Protein AF-A0A061J9D1-F1 (afdb_monomer_lite)

Radius of gyration: 27.49 Å; chains: 1; bounding box: 71×42×75 Å

Foldseek 3Di:
DWDQPVLLSDTDDDDDPFCWDDWAAALQFIWTDGPQAWIWAAGPQQGIDTADDPAGRWDFQYDDQRWTWIQGPLFFIWTAHNVNDIDGDPDPDRDRHRWDADPQGWTWWQDPPRWIWIDDPPDIDIDPDHPDDTDYDPDDQSDDADQAAPQVRHGDDPPQWDAFSNRYIHGLVSLQVLLVCQVVCLQQVFFHDRRSQADPVPPRHGGRHNSHVCNNVVSVLSSQLVVVLVVVCVVVPPDDSQQWTWGQAPPPRHIDTQWGDDDQPPDPDDPGDGSNQQHHQVRDDLDQDPVQGRPQWWKAAQAALFIFPTGHSRFGGHHPVLSVVRHNDRDHHDAAPDLVPRLLNDDDDSGGMHTSDGPVPDDCVSRPPCRNDPD

pLDDT: mean 80.91, std 13.49, range [30.28, 97.69]

Structure (mmCIF, N/CA/C/O backbone):
data_AF-A0A061J9D1-F1
#
_entry.id   AF-A0A061J9D1-F1
#
loop_
_atom_site.group_PDB
_atom_site.id
_atom_site.type_symbol
_atom_site.label_atom_id
_atom_site.label_alt_id
_atom_site.label_comp_id
_atom_site.label_asym_id
_atom_site.label_entity_id
_atom_site.label_seq_id
_atom_site.pdbx_PDB_ins_code
_atom_site.Cartn_x
_atom_site.Cartn_y
_atom_site.Cartn_z
_atom_site.occupancy
_atom_site.B_iso_or_equiv
_atom_site.auth_seq_id
_atom_site.auth_comp_id
_atom_site.auth_asym_id
_atom_site.auth_atom_id
_atom_site.pdbx_PDB_model_num
ATOM 1 N N . MET A 1 1 ? -8.809 -18.180 16.912 1.00 72.62 1 MET A N 1
ATOM 2 C CA . MET A 1 1 ? -9.712 -17.011 16.828 1.00 72.62 1 MET A CA 1
ATOM 3 C C . MET A 1 1 ? -10.114 -16.860 15.377 1.00 72.62 1 MET A C 1
ATOM 5 O O . MET A 1 1 ? -9.235 -16.993 14.533 1.00 72.62 1 MET A O 1
ATOM 9 N N . TYR A 1 2 ? -11.399 -16.643 15.110 1.00 72.56 2 TYR A N 1
ATOM 10 C CA . TYR A 1 2 ? -11.889 -16.266 13.787 1.00 72.56 2 TYR A CA 1
ATOM 11 C C . TYR A 1 2 ? -12.219 -14.783 13.848 1.00 72.56 2 TYR A C 1
ATOM 13 O O . TYR A 1 2 ? -12.961 -14.373 14.741 1.00 72.56 2 TYR A O 1
ATOM 21 N N . VAL A 1 3 ? -11.649 -13.994 12.947 1.00 68.94 3 VAL A N 1
ATOM 22 C CA . VAL A 1 3 ? -12.087 -12.616 12.733 1.00 68.94 3 VAL A CA 1
ATOM 23 C C . VAL A 1 3 ? -12.718 -12.594 11.371 1.00 68.94 3 VAL A C 1
ATOM 25 O O . VAL A 1 3 ? -12.103 -12.979 10.380 1.00 68.94 3 VAL A O 1
ATOM 28 N N . PHE A 1 4 ? -13.977 -12.201 11.376 1.00 65.31 4 PHE A N 1
ATOM 29 C CA . PHE A 1 4 ? -14.705 -11.926 10.167 1.00 65.31 4 PHE A CA 1
ATOM 30 C C . PHE A 1 4 ? -14.622 -10.428 9.933 1.00 65.31 4 PHE A C 1
ATOM 32 O O . PHE A 1 4 ? -15.036 -9.653 10.798 1.00 65.31 4 PHE A O 1
ATOM 39 N N . ASP A 1 5 ? -14.057 -10.039 8.796 1.00 62.47 5 ASP A N 1
ATOM 40 C CA . ASP A 1 5 ? -14.219 -8.690 8.281 1.00 62.47 5 ASP A CA 1
ATOM 41 C C . ASP A 1 5 ? -15.497 -8.679 7.428 1.00 62.47 5 ASP A C 1
ATOM 43 O O . ASP A 1 5 ? -15.478 -9.166 6.294 1.00 62.47 5 ASP A O 1
ATOM 47 N N . PRO A 1 6 ? -16.623 -8.156 7.947 1.00 54.69 6 PRO A N 1
ATOM 48 C CA . PRO A 1 6 ? -17.894 -8.189 7.233 1.00 54.69 6 PRO A CA 1
ATOM 49 C C . PRO A 1 6 ? -17.889 -7.370 5.938 1.00 54.69 6 PRO A C 1
ATOM 51 O O . PRO A 1 6 ? -18.807 -7.521 5.140 1.00 54.69 6 PRO A O 1
ATOM 54 N N . LEU A 1 7 ? -16.894 -6.503 5.729 1.00 50.78 7 LEU A N 1
ATOM 55 C CA . LEU A 1 7 ? -16.790 -5.650 4.545 1.00 50.78 7 LEU A CA 1
ATOM 56 C C . LEU A 1 7 ? -15.930 -6.276 3.446 1.00 50.78 7 LEU A C 1
ATOM 58 O O . LEU A 1 7 ? -16.187 -6.031 2.271 1.00 50.78 7 LEU A O 1
ATOM 62 N N . ALA A 1 8 ? -14.929 -7.070 3.828 1.00 49.81 8 ALA A N 1
ATOM 63 C CA . ALA A 1 8 ? -14.101 -7.840 2.901 1.00 49.81 8 ALA A CA 1
ATOM 64 C C . ALA A 1 8 ? -14.692 -9.229 2.596 1.00 49.81 8 ALA A C 1
ATOM 66 O O . ALA A 1 8 ? -14.209 -9.925 1.710 1.00 49.81 8 ALA A O 1
ATOM 67 N N . GLU A 1 9 ? -15.699 -9.656 3.369 1.00 55.66 9 GLU A N 1
ATOM 68 C CA . GLU A 1 9 ? -16.184 -11.043 3.420 1.00 55.66 9 GLU A CA 1
ATOM 69 C C . GLU A 1 9 ? -15.058 -12.060 3.712 1.00 55.66 9 GLU A C 1
ATOM 71 O O . GLU A 1 9 ? -15.181 -13.258 3.449 1.00 55.66 9 GLU A O 1
ATOM 76 N N . GLU A 1 10 ? -13.954 -11.592 4.299 1.00 53.50 10 GLU A N 1
ATOM 77 C CA . GLU A 1 10 ? -12.784 -12.404 4.601 1.00 53.50 10 GLU A CA 1
ATOM 78 C C . GLU A 1 10 ? -12.836 -12.950 6.027 1.00 53.50 10 GLU A C 1
ATOM 80 O O . GLU A 1 10 ? -13.214 -12.273 6.990 1.00 53.50 10 GLU A O 1
ATOM 85 N N . PHE A 1 11 ? -12.387 -14.196 6.162 1.00 62.62 11 PHE A N 1
ATOM 86 C CA . PHE A 1 11 ? -12.155 -14.839 7.445 1.00 62.62 11 PHE A CA 1
ATOM 87 C C . PHE A 1 11 ? -10.656 -14.977 7.669 1.00 62.62 11 PHE A C 1
ATOM 89 O O . PHE A 1 11 ? -9.998 -15.824 7.062 1.00 62.62 11 PHE A O 1
ATOM 96 N N . GLU A 1 12 ? -10.120 -14.200 8.601 1.00 66.19 12 GLU A N 1
ATOM 97 C CA . GLU A 1 12 ? -8.775 -14.433 9.106 1.00 66.19 12 GLU A CA 1
ATOM 98 C C . GLU A 1 12 ? -8.861 -15.425 10.280 1.00 66.19 12 GLU A C 1
ATOM 100 O O . GLU A 1 12 ? -9.617 -15.249 11.245 1.00 66.19 12 GLU A O 1
ATOM 105 N N . THR A 1 13 ? -8.115 -16.528 10.175 1.00 71.25 13 THR A N 1
ATOM 106 C CA . THR A 1 13 ? -8.054 -17.564 11.214 1.00 71.25 13 THR A CA 1
ATOM 107 C C . THR A 1 13 ? -6.664 -17.598 11.819 1.00 71.25 13 THR A C 1
ATOM 109 O O . THR A 1 13 ? -5.686 -17.871 11.126 1.00 71.25 13 THR A O 1
ATOM 112 N N . TRP A 1 14 ? -6.582 -17.416 13.137 1.00 73.12 14 TRP A N 1
ATOM 113 C CA . TRP A 1 14 ? -5.328 -17.578 13.872 1.00 73.12 14 TRP A CA 1
ATOM 114 C C . TRP A 1 14 ? -5.398 -18.721 14.863 1.00 73.12 14 TRP A C 1
ATOM 116 O O . TRP A 1 14 ? -6.299 -18.794 15.716 1.00 73.12 14 TRP A O 1
ATOM 126 N N . ALA A 1 15 ? -4.369 -19.559 14.793 1.00 74.75 15 ALA A N 1
ATOM 127 C CA . ALA A 1 15 ? -4.023 -20.510 15.830 1.00 74.75 15 ALA A CA 1
ATOM 128 C C . ALA A 1 15 ? -3.346 -19.759 16.986 1.00 74.75 15 ALA A C 1
ATOM 130 O O . ALA A 1 15 ? -2.128 -19.614 17.037 1.00 74.75 15 ALA A O 1
ATOM 131 N N . LEU A 1 16 ? -4.159 -19.242 17.906 1.00 76.88 16 LEU A N 1
ATOM 132 C CA . LEU A 1 16 ? -3.662 -18.746 19.186 1.00 76.88 16 LEU A CA 1
ATOM 133 C C . LEU A 1 16 ? -3.374 -19.938 20.097 1.00 76.88 16 LEU A C 1
ATOM 135 O O . LEU A 1 16 ? -4.146 -20.896 20.130 1.00 76.88 16 LEU A O 1
ATOM 139 N N . GLN A 1 17 ? -2.295 -19.860 20.877 1.00 77.50 17 GLN A N 1
ATOM 140 C CA . GLN A 1 17 ? -1.982 -20.893 21.870 1.00 77.50 17 GLN A CA 1
ATOM 141 C C . GLN A 1 17 ? -2.977 -20.899 23.041 1.00 77.50 17 GLN A C 1
ATOM 143 O O . GLN A 1 17 ? -3.097 -21.898 23.748 1.00 77.50 17 GLN A O 1
ATOM 148 N N . ARG A 1 18 ? -3.696 -19.789 23.252 1.00 83.06 18 ARG A N 1
ATOM 149 C CA . ARG A 1 18 ? -4.654 -19.589 24.344 1.00 83.06 18 ARG A CA 1
ATOM 150 C C . ARG A 1 18 ? -5.986 -19.050 23.820 1.00 83.06 18 ARG A C 1
ATOM 152 O O . ARG A 1 18 ? -6.044 -18.418 22.768 1.00 83.06 18 ARG A O 1
ATOM 159 N N . GLN A 1 19 ? -7.063 -19.287 24.570 1.00 84.31 19 GLN A N 1
ATOM 160 C CA . GLN A 1 19 ? -8.376 -18.716 24.259 1.00 84.31 19 GLN A CA 1
ATOM 161 C C . GLN A 1 19 ? -8.407 -17.207 24.529 1.00 84.31 19 GLN A C 1
ATOM 163 O O . GLN A 1 19 ? -7.784 -16.725 25.478 1.00 84.31 19 GLN A O 1
ATOM 168 N N . VAL A 1 20 ? -9.169 -16.481 23.709 1.00 84.56 20 VAL A N 1
ATOM 169 C CA . VAL A 1 20 ? -9.446 -15.054 23.908 1.00 84.56 20 VAL A CA 1
ATOM 170 C C . VAL A 1 20 ? -10.321 -14.898 25.148 1.00 84.56 20 VAL A C 1
ATOM 172 O O . VAL A 1 20 ? -11.385 -15.509 25.232 1.00 84.56 20 VAL A O 1
ATOM 175 N N . SER A 1 21 ? -9.858 -14.114 26.118 1.00 86.75 21 SER A N 1
ATOM 176 C CA . SER A 1 21 ? -10.561 -13.865 27.379 1.00 86.75 21 SER A CA 1
ATOM 177 C C . SER A 1 21 ? -11.255 -12.507 27.428 1.00 86.75 21 SER A C 1
ATOM 179 O O . SER A 1 21 ? -12.194 -12.352 28.201 1.00 86.75 21 SER A O 1
ATOM 181 N N . ASP A 1 22 ? -10.788 -11.535 26.642 1.00 86.00 22 ASP A N 1
ATOM 182 C CA . ASP A 1 22 ? -11.347 -10.181 26.604 1.00 86.00 22 ASP A CA 1
ATOM 183 C C . ASP A 1 22 ? -11.001 -9.480 25.284 1.00 86.00 22 ASP A C 1
ATOM 185 O O . ASP A 1 22 ? -9.960 -9.787 24.700 1.00 86.00 22 ASP A O 1
ATOM 189 N N . VAL A 1 23 ? -11.850 -8.560 24.819 1.00 87.00 23 VAL A N 1
ATOM 190 C CA . VAL A 1 23 ? -11.667 -7.803 23.567 1.00 87.00 23 VAL A CA 1
ATOM 191 C C . VAL A 1 23 ? -12.343 -6.438 23.646 1.00 87.00 23 VAL A C 1
ATOM 193 O O . VAL A 1 23 ? -13.471 -6.331 24.124 1.00 87.00 23 VAL A O 1
ATOM 196 N N . GLU A 1 24 ? -11.674 -5.416 23.119 1.00 85.69 24 GLU A N 1
ATOM 197 C CA . GLU A 1 24 ? -12.205 -4.059 23.016 1.00 85.69 24 GLU A CA 1
ATOM 198 C C . GLU A 1 24 ? -11.808 -3.420 21.686 1.00 85.69 24 GLU A C 1
ATOM 200 O O . GLU A 1 24 ? -10.697 -3.610 21.183 1.00 85.69 24 GLU A O 1
ATOM 205 N N . VAL A 1 25 ? -12.740 -2.667 21.108 1.00 78.69 25 VAL A N 1
ATOM 206 C CA . VAL A 1 25 ? -12.579 -2.034 19.798 1.00 78.69 25 VAL A CA 1
ATOM 207 C C . VAL A 1 25 ? -11.591 -0.865 19.899 1.00 78.69 25 VAL A C 1
ATOM 209 O O . VAL A 1 25 ? -11.673 -0.041 20.811 1.00 78.69 25 VAL A O 1
ATOM 212 N N . ALA A 1 26 ? -10.658 -0.804 18.952 1.00 77.31 26 ALA A N 1
ATOM 213 C CA . ALA A 1 26 ? -9.732 0.307 18.744 1.00 77.31 26 ALA A CA 1
ATOM 214 C C . ALA A 1 26 ? -10.230 1.178 17.574 1.00 77.31 26 ALA A C 1
ATOM 216 O O . ALA A 1 26 ? -11.404 1.109 17.220 1.00 77.31 26 ALA A O 1
ATOM 217 N N . ASP A 1 27 ? -9.390 2.031 16.989 1.00 72.81 27 ASP A N 1
ATOM 218 C CA . ASP A 1 27 ? -9.826 2.877 15.872 1.00 72.81 27 ASP A CA 1
ATOM 219 C C . ASP A 1 27 ? -10.009 2.040 14.590 1.00 72.81 27 ASP A C 1
ATOM 221 O O . ASP A 1 27 ? -11.120 1.913 14.081 1.00 72.81 27 ASP A O 1
ATOM 225 N N . GLN A 1 28 ? -8.955 1.354 14.131 1.00 74.12 28 GLN A N 1
ATOM 226 C CA . GLN A 1 28 ? -8.985 0.503 12.925 1.00 74.12 28 GLN A CA 1
ATOM 227 C C . GLN A 1 28 ? -8.810 -0.985 13.209 1.00 74.12 28 GLN A C 1
ATOM 229 O O . GLN A 1 28 ? -8.140 -1.722 12.472 1.00 74.12 28 GLN A O 1
ATOM 234 N N . GLY A 1 29 ? -9.433 -1.443 14.288 1.00 80.06 29 GLY A N 1
ATOM 235 C CA . GLY A 1 29 ? -9.351 -2.831 14.696 1.00 80.06 29 GLY A CA 1
ATOM 236 C C . GLY A 1 29 ? -9.770 -3.033 16.136 1.00 80.06 29 GLY A C 1
ATOM 237 O O . GLY A 1 29 ? -10.744 -2.447 16.602 1.00 80.06 29 GLY A O 1
ATOM 238 N N . PHE A 1 30 ? -9.053 -3.885 16.852 1.00 86.31 30 PHE A N 1
ATOM 239 C CA . PHE A 1 30 ? -9.352 -4.186 18.247 1.00 86.31 30 PHE A CA 1
ATOM 240 C C . PHE A 1 30 ? -8.112 -4.690 18.974 1.00 86.31 30 PHE A C 1
ATOM 242 O O . PHE A 1 30 ? -7.182 -5.234 18.379 1.00 86.31 30 PHE A O 1
ATOM 249 N N . VAL A 1 31 ? -8.116 -4.527 20.290 1.00 89.19 31 VAL A N 1
ATOM 250 C CA . VAL A 1 31 ? -7.113 -5.093 21.191 1.00 89.19 31 VAL A CA 1
ATOM 251 C C . VAL A 1 31 ? -7.789 -6.194 21.991 1.00 89.19 31 VAL A C 1
ATOM 253 O O . VAL A 1 31 ? -8.918 -6.035 22.453 1.00 89.19 31 VAL A O 1
ATOM 256 N N . PHE A 1 32 ? -7.120 -7.331 22.147 1.00 91.94 32 PHE A N 1
ATOM 257 C CA . PHE A 1 32 ? -7.667 -8.470 22.872 1.00 91.94 32 PHE A CA 1
ATOM 258 C C . PHE A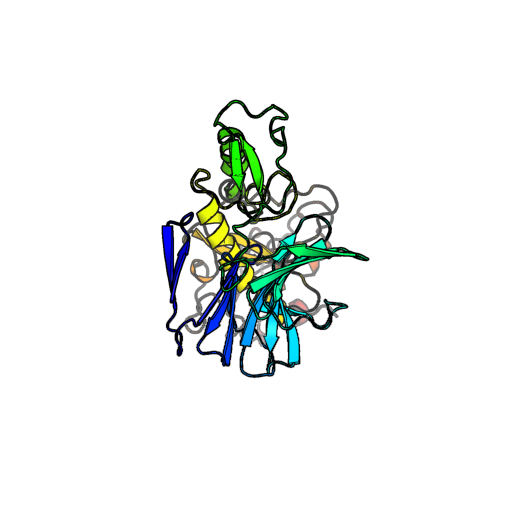 1 32 ? -6.608 -9.173 23.716 1.00 91.94 32 PHE A C 1
ATOM 260 O O . PHE A 1 32 ? -5.407 -9.126 23.440 1.00 91.94 32 PHE A O 1
ATOM 267 N N . VAL A 1 33 ? -7.074 -9.850 24.760 1.00 90.69 33 VAL A N 1
ATOM 268 C CA . VAL A 1 33 ? -6.242 -10.627 25.679 1.00 90.69 33 VAL A CA 1
ATOM 269 C C . VAL A 1 33 ? -6.462 -12.113 25.421 1.00 90.69 33 VAL A C 1
ATOM 271 O O . VAL A 1 33 ? -7.604 -12.572 25.376 1.00 90.69 33 VAL A O 1
ATOM 274 N N . ALA A 1 34 ? -5.379 -12.883 25.305 1.00 89.19 34 ALA A N 1
ATOM 275 C CA . ALA A 1 34 ? -5.418 -14.340 25.237 1.00 89.19 34 ALA A CA 1
ATOM 276 C C . ALA A 1 34 ? -4.879 -14.960 26.539 1.00 89.19 34 ALA A C 1
ATOM 278 O O . ALA A 1 34 ? -3.729 -14.758 26.936 1.00 89.19 34 ALA A O 1
ATOM 279 N N . GLY A 1 35 ? -5.741 -15.709 27.236 1.00 83.69 35 GLY A N 1
ATOM 280 C CA . GLY A 1 35 ? -5.433 -16.421 28.481 1.00 83.69 35 GLY A CA 1
ATOM 281 C C . GLY A 1 35 ? -4.719 -15.591 29.557 1.00 83.69 35 GLY A C 1
ATOM 282 O O . GLY A 1 35 ? -3.848 -16.138 30.233 1.00 83.69 35 GLY A O 1
ATOM 283 N N . LYS A 1 36 ? -5.056 -14.294 29.674 1.00 79.56 36 LYS A N 1
ATOM 284 C CA . LYS A 1 36 ? -4.525 -13.297 30.633 1.00 79.56 36 LYS A CA 1
ATOM 285 C C . LYS A 1 36 ? -3.017 -13.006 30.602 1.00 79.56 36 LYS A C 1
ATOM 287 O O . LYS A 1 36 ? -2.550 -12.161 31.357 1.00 79.56 36 LYS A O 1
ATOM 292 N N . GLU A 1 37 ? -2.241 -13.662 29.749 1.00 85.00 37 GLU A N 1
ATOM 293 C CA . GLU A 1 37 ? -0.776 -13.503 29.690 1.00 85.00 37 GLU A CA 1
ATOM 294 C C . GLU A 1 37 ? -0.280 -12.965 28.353 1.00 85.00 37 GLU A C 1
ATOM 296 O O . GLU A 1 37 ? 0.897 -12.638 28.221 1.00 85.00 37 GLU A O 1
ATOM 301 N N . GLU A 1 38 ? -1.153 -12.880 27.355 1.00 90.19 38 GLU A N 1
ATOM 302 C CA . GLU A 1 38 ? -0.790 -12.394 26.035 1.00 90.19 38 GLU A CA 1
ATOM 303 C C . GLU A 1 38 ? -1.751 -11.292 25.620 1.00 90.19 38 GLU A C 1
ATOM 305 O O . GLU A 1 38 ? -2.969 -11.438 25.729 1.00 90.19 38 GLU A O 1
ATOM 310 N N . LEU A 1 39 ? -1.179 -10.187 25.154 1.00 92.38 39 LEU A N 1
ATOM 311 C CA . LEU A 1 39 ? -1.902 -9.033 24.657 1.00 92.38 39 LEU A CA 1
ATOM 312 C C . LEU A 1 39 ? -1.633 -8.908 23.162 1.00 92.38 39 LEU A C 1
ATOM 314 O O . LEU A 1 39 ? -0.480 -8.931 22.721 1.00 92.38 39 LEU A O 1
ATOM 318 N N . TYR A 1 40 ? -2.702 -8.789 22.393 1.00 92.06 40 TYR A N 1
ATOM 319 C CA . TYR A 1 40 ? -2.657 -8.688 20.946 1.00 92.06 40 TYR A CA 1
ATOM 320 C C . TYR A 1 40 ? -3.430 -7.461 20.489 1.00 92.06 40 TYR A C 1
ATOM 322 O O . TYR A 1 40 ? -4.459 -7.114 21.065 1.00 92.06 40 TYR A O 1
ATOM 330 N N . ALA A 1 41 ? -2.935 -6.832 19.435 1.00 90.69 41 ALA A N 1
ATOM 331 C CA . ALA A 1 41 ? -3.622 -5.789 18.705 1.00 90.69 41 ALA A CA 1
ATOM 332 C C . ALA A 1 41 ? -3.844 -6.304 17.287 1.00 90.69 41 ALA A C 1
ATOM 334 O O . ALA A 1 41 ? -2.947 -6.890 16.687 1.00 90.69 41 ALA A O 1
ATOM 335 N N . TYR A 1 42 ? -5.052 -6.158 16.774 1.00 85.94 42 TYR A N 1
ATOM 336 C CA . TYR A 1 42 ? -5.364 -6.471 15.393 1.00 85.94 42 TYR A CA 1
ATOM 337 C C . TYR A 1 42 ? -5.756 -5.180 14.703 1.00 85.94 42 TYR A C 1
ATOM 339 O O . TYR A 1 42 ? -6.670 -4.505 15.172 1.00 85.94 42 TYR A O 1
ATOM 347 N N . HIS A 1 43 ? -5.097 -4.876 13.591 1.00 83.69 43 HIS A N 1
ATOM 348 C CA . HIS A 1 43 ? -5.509 -3.829 12.671 1.00 83.69 43 HIS A CA 1
ATOM 349 C C . HIS A 1 43 ? -6.003 -4.485 11.382 1.00 83.69 43 HIS A C 1
ATOM 351 O O . HIS A 1 43 ? -5.322 -5.331 10.805 1.00 83.69 43 HIS A O 1
ATOM 357 N N . PHE A 1 44 ? -7.147 -4.042 10.862 1.00 73.38 44 PHE A N 1
ATOM 358 C CA . PHE A 1 44 ? -7.715 -4.583 9.620 1.00 73.38 44 PHE A CA 1
ATOM 359 C C . PHE A 1 44 ? -6.779 -4.507 8.390 1.00 73.38 44 PHE A C 1
ATOM 361 O O . PHE A 1 44 ? -6.893 -5.316 7.467 1.00 73.38 44 PHE A O 1
ATOM 368 N N . ASN A 1 45 ? -5.802 -3.594 8.386 1.00 69.94 45 ASN A N 1
ATOM 369 C CA . ASN A 1 45 ? -4.842 -3.420 7.294 1.00 69.94 45 ASN A CA 1
ATOM 370 C C . ASN A 1 45 ? -3.490 -4.064 7.616 1.00 69.94 45 ASN A C 1
ATOM 372 O O . ASN A 1 45 ? -2.898 -4.673 6.732 1.00 69.94 45 ASN A O 1
ATOM 376 N N . GLN A 1 46 ? -3.030 -3.982 8.869 1.00 69.12 46 GLN A N 1
ATOM 377 C CA . GLN A 1 46 ? -1.700 -4.453 9.289 1.00 69.12 46 GLN A CA 1
ATOM 378 C C . GLN A 1 46 ? -1.715 -5.846 9.950 1.00 69.12 46 GLN A C 1
ATOM 380 O O . GLN A 1 46 ? -0.680 -6.332 10.400 1.00 69.12 46 GLN A O 1
ATOM 385 N N . CYS A 1 47 ? -2.876 -6.513 9.965 1.00 74.69 47 CYS A N 1
ATOM 386 C CA . CYS A 1 47 ? -3.104 -7.819 10.582 1.00 74.69 47 CYS A CA 1
ATOM 387 C C . CYS A 1 47 ? -2.833 -7.829 12.099 1.00 74.69 47 CYS A C 1
ATOM 389 O O . CYS A 1 47 ? -2.888 -6.815 12.795 1.00 74.69 47 CYS A O 1
ATOM 391 N N . LEU A 1 48 ? -2.647 -9.037 12.630 1.00 85.19 48 LEU A N 1
ATOM 392 C CA . LEU A 1 48 ? -2.425 -9.320 14.036 1.00 85.19 48 LEU A CA 1
ATOM 393 C C . LEU A 1 48 ? -0.980 -9.012 14.446 1.00 85.19 48 LEU A C 1
ATOM 395 O O . LEU A 1 48 ? -0.038 -9.624 13.946 1.00 85.19 48 LEU A O 1
ATOM 399 N N . CYS A 1 49 ? -0.826 -8.159 15.450 1.00 88.00 49 CYS A N 1
ATOM 400 C CA . CYS A 1 49 ? 0.424 -7.843 16.122 1.00 88.00 49 CYS A CA 1
ATOM 401 C C . CYS A 1 49 ? 0.381 -8.319 17.583 1.00 88.00 49 CYS A C 1
ATOM 403 O O . CYS A 1 49 ? -0.609 -8.138 18.298 1.00 88.00 49 CYS A O 1
ATOM 405 N N . ARG A 1 50 ? 1.473 -8.929 18.063 1.00 89.69 50 ARG A N 1
ATOM 406 C CA . ARG A 1 50 ? 1.649 -9.197 19.497 1.00 89.69 50 ARG A CA 1
ATOM 407 C C . ARG A 1 50 ? 2.173 -7.933 20.169 1.00 89.69 50 ARG A C 1
ATOM 409 O O . ARG A 1 50 ? 3.252 -7.456 19.832 1.00 89.69 50 ARG A O 1
ATOM 416 N N . VAL A 1 51 ? 1.451 -7.439 21.167 1.00 90.75 51 VAL A N 1
ATOM 417 C CA . VAL A 1 51 ? 1.804 -6.202 21.864 1.00 90.75 51 VAL A CA 1
ATOM 418 C C . VAL A 1 51 ? 2.943 -6.479 22.841 1.00 90.75 51 VAL A C 1
ATOM 420 O O . VAL A 1 51 ? 2.852 -7.363 23.698 1.00 90.75 51 VAL A O 1
ATOM 423 N N . ASN A 1 52 ? 4.034 -5.723 22.725 1.00 88.81 52 ASN A N 1
ATOM 424 C CA . ASN A 1 52 ? 5.223 -5.926 23.547 1.00 88.81 52 ASN A CA 1
ATOM 425 C C . ASN A 1 52 ? 5.122 -5.158 24.877 1.00 88.81 52 ASN A C 1
ATOM 427 O O . ASN A 1 52 ? 5.591 -4.025 25.001 1.00 88.81 52 ASN A O 1
ATOM 431 N N . VAL A 1 53 ? 4.490 -5.775 25.879 1.00 86.44 53 VAL A N 1
ATOM 432 C CA . VAL A 1 53 ? 4.356 -5.226 27.238 1.00 86.44 53 VAL A CA 1
ATOM 433 C C . VAL A 1 53 ? 4.934 -6.197 28.260 1.00 86.44 53 VAL A C 1
ATOM 435 O O . VAL A 1 53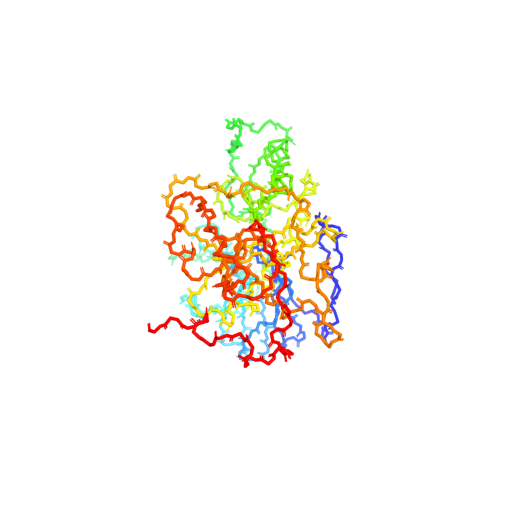 ? 4.519 -7.350 28.346 1.00 86.44 53 VAL A O 1
ATOM 438 N N . THR A 1 54 ? 5.863 -5.716 29.088 1.00 83.50 54 THR A N 1
ATOM 439 C CA . THR A 1 54 ? 6.412 -6.485 30.210 1.00 83.50 54 THR A CA 1
ATOM 440 C C . THR A 1 54 ? 5.373 -6.613 31.325 1.00 83.50 54 THR A C 1
ATOM 442 O O . THR A 1 54 ? 5.049 -5.629 31.987 1.00 83.50 54 THR A O 1
ATOM 445 N N . GLY A 1 55 ? 4.874 -7.824 31.563 1.00 83.88 55 GLY A N 1
ATOM 446 C CA . GLY A 1 55 ? 3.935 -8.115 32.645 1.00 83.88 55 GLY A CA 1
ATOM 447 C C . GLY A 1 55 ? 3.132 -9.386 32.395 1.00 83.88 55 GLY A C 1
ATOM 448 O O . GLY A 1 55 ? 3.326 -10.064 31.388 1.00 83.88 55 GLY A O 1
ATOM 449 N N . LYS A 1 56 ? 2.261 -9.720 33.345 1.00 81.12 56 LYS A N 1
ATOM 450 C CA . LYS A 1 56 ? 1.265 -10.792 33.257 1.00 81.12 56 LYS A CA 1
ATOM 451 C C . LYS A 1 56 ? -0.064 -10.255 33.807 1.00 81.12 56 LYS A C 1
ATOM 453 O O . LYS A 1 56 ? -0.112 -9.147 34.334 1.00 81.12 56 LYS A O 1
ATOM 458 N N . ASP A 1 57 ? -1.134 -11.030 33.676 1.00 89.06 57 ASP A N 1
ATOM 459 C CA . ASP A 1 57 ? -2.478 -10.649 34.129 1.00 89.06 57 ASP A CA 1
ATOM 460 C C . ASP A 1 57 ? -2.983 -9.352 33.474 1.00 89.06 57 ASP A C 1
ATOM 462 O O . ASP A 1 57 ? -3.121 -8.303 34.105 1.00 89.06 57 ASP A O 1
ATOM 466 N N . PHE A 1 58 ? -3.202 -9.431 32.161 1.00 90.88 58 PHE A N 1
ATOM 467 C CA . PHE A 1 58 ? -3.782 -8.351 31.371 1.00 90.88 58 PHE A CA 1
ATOM 468 C C . PHE A 1 58 ? -5.304 -8.308 31.531 1.00 90.88 58 PHE A C 1
ATOM 470 O O . PHE A 1 58 ? -5.985 -9.318 31.334 1.00 90.88 58 PHE A O 1
ATOM 477 N N . GLN A 1 59 ? -5.837 -7.121 31.813 1.00 89.56 59 GLN A N 1
ATOM 478 C CA . GLN A 1 59 ? -7.273 -6.850 31.852 1.00 89.56 59 GLN A CA 1
ATOM 479 C C . GLN A 1 59 ? -7.591 -5.605 31.028 1.00 89.56 59 GLN A C 1
ATOM 481 O O . GLN A 1 59 ? -6.968 -4.561 31.227 1.00 89.56 59 GLN A O 1
ATOM 486 N N . ILE A 1 60 ? -8.571 -5.690 30.127 1.00 88.44 60 ILE A N 1
ATOM 487 C CA . ILE A 1 60 ? -9.007 -4.515 29.379 1.00 88.44 60 ILE A CA 1
ATOM 488 C C . ILE A 1 60 ? -9.916 -3.671 30.274 1.00 88.44 60 ILE A C 1
ATOM 490 O O . ILE A 1 60 ? -10.846 -4.168 30.907 1.00 88.44 60 ILE A O 1
ATOM 494 N N . LEU A 1 61 ? -9.601 -2.380 30.369 1.00 84.69 61 LEU A N 1
ATOM 495 C CA . LEU A 1 61 ? -10.384 -1.415 31.135 1.00 84.69 61 LEU A CA 1
ATOM 496 C C . LEU A 1 61 ? -11.408 -0.688 30.261 1.00 84.69 61 LEU A C 1
ATOM 498 O O . LEU A 1 61 ? -12.443 -0.272 30.768 1.00 84.69 61 LEU A O 1
ATOM 502 N N . GLY A 1 62 ? -11.131 -0.540 28.969 1.00 81.12 62 GLY A N 1
ATOM 503 C CA . GLY A 1 62 ? -12.022 0.116 28.017 1.00 81.12 62 GLY A CA 1
ATOM 504 C C . GLY A 1 62 ? -11.267 1.012 27.044 1.00 81.12 62 GLY A C 1
ATOM 505 O O . GLY A 1 62 ? -10.034 1.037 27.013 1.00 81.12 62 GLY A O 1
ATOM 506 N N . ARG A 1 63 ? -12.019 1.762 26.241 1.00 79.44 63 ARG A N 1
ATOM 507 C CA . ARG A 1 63 ? -11.489 2.665 25.216 1.00 79.44 63 ARG A CA 1
ATOM 508 C C . ARG A 1 63 ? -11.341 4.099 25.738 1.00 79.44 63 ARG A C 1
ATOM 510 O O . ARG A 1 63 ? -12.244 4.646 26.375 1.00 79.44 63 ARG A O 1
ATOM 517 N N . HIS A 1 64 ? -10.218 4.733 25.407 1.00 74.69 64 HIS A N 1
ATOM 518 C CA . HIS A 1 64 ? -9.952 6.153 25.628 1.00 74.69 64 HIS A CA 1
ATOM 519 C C . HIS A 1 64 ? -9.407 6.799 24.346 1.00 74.69 64 HIS A C 1
ATOM 521 O O . HIS A 1 64 ? -8.229 6.651 23.999 1.00 74.69 64 HIS A O 1
ATOM 527 N N . GLY A 1 65 ? -10.270 7.528 23.634 1.00 72.50 65 GLY A N 1
ATOM 528 C CA . GLY A 1 65 ? -9.947 8.100 22.326 1.00 72.50 65 GLY A CA 1
ATOM 529 C C . GLY A 1 65 ? -9.637 7.004 21.302 1.00 72.50 65 GLY A C 1
ATOM 530 O O . GLY A 1 65 ? -10.470 6.138 21.039 1.00 72.50 65 GLY A O 1
ATOM 531 N N . ARG A 1 66 ? -8.421 7.021 20.748 1.00 73.50 66 ARG A N 1
ATOM 532 C CA . ARG A 1 66 ? -7.927 6.014 19.787 1.00 73.50 66 ARG A CA 1
ATOM 533 C C . ARG A 1 66 ? -7.187 4.829 20.426 1.00 73.50 66 ARG A C 1
ATOM 535 O O . ARG A 1 66 ? -6.571 4.042 19.722 1.00 73.50 66 ARG A O 1
ATOM 542 N N . TYR A 1 67 ? -7.190 4.729 21.755 1.00 82.88 67 TYR A N 1
ATOM 543 C CA . TYR A 1 67 ? -6.450 3.699 22.483 1.00 82.88 67 TYR A CA 1
ATOM 544 C C . TYR A 1 67 ? -7.376 2.817 23.314 1.00 82.88 67 TYR A C 1
ATOM 546 O O . TYR A 1 67 ? -8.400 3.272 23.824 1.00 82.88 67 TYR A O 1
ATOM 554 N N . VAL A 1 68 ? -6.953 1.577 23.531 1.00 86.31 68 VAL A N 1
ATOM 555 C CA . VAL A 1 68 ? -7.510 0.659 24.522 1.00 86.31 68 VAL A CA 1
ATOM 556 C C . VAL A 1 68 ? -6.629 0.697 25.769 1.00 86.31 68 VAL A C 1
ATOM 558 O O . VAL A 1 68 ? -5.420 0.469 25.699 1.00 86.31 68 VAL A O 1
ATOM 561 N N . ALA A 1 69 ? -7.223 1.008 26.918 1.00 88.56 69 ALA A N 1
ATOM 562 C CA . ALA A 1 69 ? -6.552 0.992 28.210 1.00 88.56 69 ALA A CA 1
ATOM 563 C C . ALA A 1 69 ? -6.516 -0.437 28.769 1.00 88.56 69 ALA A C 1
ATOM 565 O O . ALA A 1 69 ? -7.546 -1.105 28.876 1.00 88.56 69 ALA A O 1
ATOM 566 N N . VAL A 1 70 ? -5.327 -0.889 29.158 1.00 89.06 70 VAL A N 1
ATOM 567 C CA . VAL A 1 70 ? -5.061 -2.237 29.665 1.00 89.06 70 VAL A CA 1
ATOM 568 C C . VAL A 1 70 ? -4.372 -2.137 31.023 1.00 89.06 70 VAL A C 1
ATOM 570 O O . VAL A 1 70 ? -3.339 -1.481 31.164 1.00 89.06 70 VAL A O 1
ATOM 573 N N . LEU A 1 71 ? -4.941 -2.799 32.027 1.00 89.00 71 LEU A N 1
ATOM 574 C CA . LEU A 1 71 ? -4.338 -2.991 33.340 1.00 89.00 71 LEU A CA 1
ATOM 575 C C . LEU A 1 71 ? -3.395 -4.198 33.294 1.00 89.00 71 LEU A C 1
ATOM 577 O O . LEU A 1 71 ? -3.763 -5.265 32.810 1.00 89.00 71 LEU A O 1
ATOM 581 N N . VAL A 1 72 ? -2.183 -4.018 33.807 1.00 90.12 72 VAL A N 1
ATOM 582 C CA . VAL A 1 72 ? -1.091 -4.995 33.836 1.00 90.12 72 VAL A CA 1
ATOM 583 C C . VAL A 1 72 ? -0.710 -5.245 35.294 1.00 90.12 72 VAL A C 1
ATOM 585 O O . VAL A 1 72 ? -0.520 -4.286 36.050 1.00 90.12 72 VAL A O 1
ATOM 588 N N . ASN A 1 73 ? -0.598 -6.515 35.703 1.00 88.88 73 ASN A N 1
ATOM 589 C CA . ASN A 1 73 ? -0.271 -6.933 37.077 1.00 88.88 73 ASN A CA 1
ATOM 590 C C . ASN A 1 73 ? -1.117 -6.231 38.170 1.00 88.88 73 ASN A C 1
ATOM 592 O O . ASN A 1 73 ? -0.636 -5.987 39.278 1.00 88.88 73 ASN A O 1
ATOM 596 N N . SER A 1 74 ? -2.349 -5.822 37.844 1.00 84.19 74 SER A N 1
ATOM 597 C CA . SER A 1 74 ? -3.259 -5.068 38.726 1.00 84.19 74 SER A CA 1
ATOM 598 C C . SER A 1 74 ? -2.754 -3.704 39.254 1.00 84.19 74 SER A C 1
ATOM 600 O O . SER A 1 74 ? -3.371 -3.124 40.155 1.00 84.19 74 SER A O 1
ATOM 602 N N . ASN A 1 75 ? -1.646 -3.159 38.737 1.00 85.81 75 ASN A N 1
ATOM 603 C CA . ASN A 1 75 ? -1.049 -1.925 39.272 1.00 85.81 75 ASN A CA 1
ATOM 604 C C . ASN A 1 75 ? -0.533 -0.931 38.225 1.00 85.81 75 ASN A C 1
ATOM 606 O O . ASN A 1 75 ? -0.306 0.228 38.570 1.00 85.81 75 ASN A O 1
ATOM 610 N N . GLN A 1 76 ? -0.373 -1.351 36.973 1.00 87.81 76 GLN A N 1
ATOM 611 C CA . GLN A 1 76 ? 0.153 -0.517 35.904 1.00 87.81 76 GLN A CA 1
ATOM 612 C C . GLN A 1 76 ? -0.869 -0.426 34.776 1.00 87.81 76 GLN A C 1
ATOM 614 O O . GLN A 1 76 ? -1.364 -1.444 34.314 1.00 87.81 76 GLN A O 1
ATOM 619 N N . ILE A 1 77 ? -1.149 0.784 34.297 1.00 88.06 77 ILE A N 1
ATOM 620 C CA . ILE A 1 77 ? -2.005 0.994 33.125 1.00 88.06 77 ILE A CA 1
ATOM 621 C C . ILE A 1 77 ? -1.119 1.291 31.922 1.00 88.06 77 ILE A C 1
ATOM 623 O O . ILE A 1 77 ? -0.210 2.125 31.992 1.00 88.06 77 ILE A O 1
ATOM 627 N N . VAL A 1 78 ? -1.403 0.622 30.813 1.00 90.12 78 VAL A N 1
ATOM 628 C CA . VAL A 1 78 ? -0.835 0.926 29.501 1.00 90.12 78 VAL A CA 1
ATOM 629 C C . VAL A 1 78 ? -1.965 1.188 28.514 1.00 90.12 78 VAL A C 1
ATOM 631 O O . VAL A 1 78 ? -3.030 0.589 28.615 1.00 90.12 78 VAL A O 1
ATOM 634 N N . CYS A 1 79 ? -1.743 2.086 27.566 1.00 89.19 79 CYS A N 1
ATOM 635 C CA . CYS A 1 79 ? -2.663 2.332 26.464 1.00 89.19 79 CYS A CA 1
ATOM 636 C C . CYS A 1 79 ? -2.077 1.732 25.196 1.00 89.19 79 CYS A C 1
ATOM 638 O O . CYS A 1 79 ? -0.893 1.925 24.924 1.00 89.19 79 CYS A O 1
ATOM 640 N N . VAL A 1 80 ? -2.902 1.010 24.447 1.00 89.69 80 VAL A N 1
ATOM 641 C CA . VAL A 1 80 ? -2.493 0.260 23.261 1.00 89.69 80 VAL A CA 1
ATOM 642 C C . VAL A 1 80 ? -3.405 0.621 22.099 1.00 89.69 80 VAL A C 1
ATOM 644 O O . VAL A 1 80 ? -4.616 0.703 22.286 1.00 89.69 80 VAL A O 1
ATOM 647 N N . ASN A 1 81 ? -2.849 0.860 20.915 1.00 87.88 81 ASN A N 1
ATOM 648 C CA . ASN A 1 81 ? -3.643 0.994 19.688 1.00 87.88 81 ASN A CA 1
ATOM 649 C C . ASN A 1 81 ? -3.625 -0.304 18.865 1.00 87.88 81 ASN A C 1
ATOM 651 O O . ASN A 1 81 ? -2.932 -1.266 19.192 1.00 87.88 81 ASN A O 1
ATOM 655 N N . GLU A 1 82 ? -4.369 -0.318 17.768 1.00 85.25 82 GLU A N 1
ATOM 656 C CA . GLU A 1 82 ? -4.450 -1.428 16.818 1.00 85.25 82 GLU A CA 1
ATOM 657 C C . GLU A 1 82 ? -3.107 -1.789 16.155 1.00 85.25 82 GLU A C 1
ATOM 659 O O . GLU A 1 82 ? -2.928 -2.935 15.751 1.00 85.25 82 GLU A O 1
ATOM 664 N N . ASN A 1 83 ? -2.139 -0.863 16.110 1.00 83.44 83 ASN A N 1
ATOM 665 C CA . ASN A 1 83 ? -0.774 -1.116 15.623 1.00 83.44 83 ASN A CA 1
ATOM 666 C C . ASN A 1 83 ? 0.105 -1.844 16.662 1.00 83.44 83 ASN A C 1
ATOM 668 O O . ASN A 1 83 ? 1.235 -2.232 16.371 1.00 83.44 83 ASN A O 1
ATOM 672 N N . GLY A 1 84 ? -0.383 -2.014 17.895 1.00 87.44 84 GLY A N 1
ATOM 673 C CA . GLY A 1 84 ? 0.382 -2.580 19.006 1.00 87.44 84 GLY A CA 1
ATOM 674 C C . GLY A 1 84 ? 1.379 -1.606 19.640 1.00 87.44 84 GLY A C 1
ATOM 675 O O . GLY A 1 84 ? 2.232 -2.028 20.424 1.00 87.44 84 GLY A O 1
ATOM 676 N N . GLU A 1 85 ? 1.278 -0.312 19.335 1.00 89.50 85 GLU A N 1
ATOM 677 C CA . GLU A 1 85 ? 2.064 0.734 19.983 1.00 89.50 85 GLU A CA 1
ATOM 678 C C . GLU A 1 85 ? 1.574 0.938 21.421 1.00 89.50 85 GLU A C 1
ATOM 680 O O . GLU A 1 85 ? 0.377 0.867 21.704 1.00 89.50 85 GLU A O 1
ATOM 685 N N . VAL A 1 86 ? 2.508 1.177 22.345 1.00 91.25 86 VAL A N 1
ATOM 686 C CA . VAL A 1 86 ? 2.232 1.206 23.786 1.00 91.25 86 VAL A CA 1
ATOM 687 C C . VAL A 1 86 ? 2.605 2.558 24.377 1.00 91.25 86 VAL A C 1
ATOM 689 O O . VAL A 1 86 ? 3.756 2.986 24.306 1.00 91.25 86 VAL A O 1
ATOM 692 N N . TRP A 1 87 ? 1.659 3.174 25.080 1.00 88.56 87 TRP A N 1
ATOM 693 C CA . TRP A 1 87 ? 1.867 4.395 25.852 1.00 88.56 87 TRP A CA 1
ATOM 694 C C . TRP A 1 87 ? 1.650 4.154 27.340 1.00 88.56 87 TRP A C 1
ATOM 696 O O . TRP A 1 87 ? 0.779 3.392 27.758 1.00 88.56 87 TRP A O 1
ATOM 706 N N . LYS A 1 88 ? 2.446 4.840 28.158 1.00 87.12 88 LYS A N 1
ATOM 707 C CA . LYS A 1 88 ? 2.390 4.775 29.622 1.00 87.12 88 LYS A CA 1
ATOM 708 C C . LYS A 1 88 ? 2.017 6.144 30.175 1.00 87.12 88 LYS A C 1
ATOM 710 O O . LYS A 1 88 ? 2.326 7.156 29.555 1.00 87.12 88 LYS A O 1
ATOM 715 N N . ASN A 1 89 ? 1.405 6.163 31.358 1.00 76.75 89 ASN A N 1
ATOM 716 C CA . ASN A 1 89 ? 1.088 7.388 32.105 1.00 76.75 89 ASN A CA 1
ATOM 717 C C . ASN A 1 89 ? 0.170 8.376 31.354 1.00 76.75 89 ASN A C 1
ATOM 719 O O . ASN A 1 89 ? 0.309 9.582 31.519 1.00 76.75 89 ASN A O 1
ATOM 723 N N . ILE A 1 90 ? -0.767 7.877 30.534 1.00 72.38 90 ILE A N 1
ATOM 724 C CA . ILE A 1 90 ? -1.766 8.733 29.865 1.00 72.38 90 ILE A CA 1
ATOM 725 C C . ILE A 1 90 ? -2.779 9.303 30.869 1.00 72.38 90 ILE A C 1
ATOM 727 O O . ILE A 1 90 ? -3.233 10.433 30.717 1.00 72.38 90 ILE A O 1
ATOM 731 N N . PHE A 1 91 ? -3.144 8.532 31.895 1.00 66.94 91 PHE A N 1
ATOM 732 C CA . PHE A 1 91 ? -4.156 8.938 32.865 1.00 66.94 91 PHE A CA 1
ATOM 733 C C . PHE A 1 91 ? -3.535 9.659 34.059 1.00 66.94 91 PHE A C 1
ATOM 735 O O . PHE A 1 91 ? -2.622 9.142 34.701 1.00 66.94 91 PHE A O 1
ATOM 742 N N . SER A 1 92 ? -4.108 10.809 34.410 1.00 63.03 92 SER A N 1
ATOM 743 C CA . SER A 1 92 ? -3.813 11.531 35.654 1.00 63.03 92 SER A CA 1
ATOM 744 C C . SER A 1 92 ? -4.391 10.828 36.892 1.00 63.03 92 SER A C 1
ATOM 746 O O . SER A 1 92 ? -3.966 11.089 38.015 1.00 63.03 92 SER A O 1
ATOM 748 N N . CYS A 1 93 ? -5.378 9.945 36.699 1.00 61.88 93 CYS A N 1
ATOM 749 C CA . CYS A 1 93 ? -6.131 9.265 37.752 1.00 61.88 93 CYS A CA 1
ATOM 750 C C . CYS A 1 93 ? -5.736 7.782 37.862 1.00 61.88 93 CYS A C 1
ATOM 752 O O . CYS A 1 93 ? -5.458 7.125 36.858 1.00 61.88 93 CYS A O 1
ATOM 754 N N . ALA A 1 94 ? -5.784 7.218 39.073 1.00 68.31 94 ALA A N 1
ATOM 755 C CA . ALA A 1 94 ? -5.551 5.792 39.308 1.00 68.31 94 ALA A CA 1
ATOM 756 C C . ALA A 1 94 ? -6.789 4.956 38.925 1.00 68.31 94 ALA A C 1
ATOM 758 O O . ALA A 1 94 ? -7.605 4.610 39.778 1.00 68.31 94 ALA A O 1
ATOM 759 N N . ILE A 1 95 ? -6.943 4.644 37.637 1.00 70.81 95 ILE A N 1
ATOM 760 C CA . ILE A 1 95 ? -8.067 3.846 37.132 1.00 70.81 95 ILE A CA 1
ATOM 761 C C . ILE A 1 95 ? -7.742 2.352 37.249 1.00 70.81 95 ILE A C 1
ATOM 763 O O . ILE A 1 95 ? -6.824 1.848 36.612 1.00 70.81 95 ILE A O 1
ATOM 767 N N . LYS A 1 96 ? -8.500 1.621 38.067 1.00 76.62 96 LYS A N 1
ATOM 768 C CA . LYS A 1 96 ? -8.342 0.159 38.224 1.00 76.62 96 LYS A CA 1
ATOM 769 C C . LYS A 1 96 ? -9.597 -0.630 37.864 1.00 76.62 96 LYS A C 1
ATOM 771 O O . LYS A 1 96 ? -9.564 -1.854 37.845 1.00 76.62 96 LYS A O 1
ATOM 776 N N . THR A 1 97 ? -10.690 0.069 37.588 1.00 77.31 97 THR A N 1
ATOM 777 C CA . THR A 1 97 ? -11.976 -0.507 37.205 1.00 77.31 97 THR A CA 1
ATOM 778 C C . THR A 1 97 ? -12.290 -0.148 35.756 1.00 77.31 97 THR A C 1
ATOM 780 O O . THR A 1 97 ? -11.910 0.936 35.304 1.00 77.31 97 THR A O 1
ATOM 783 N N . PRO A 1 98 ? -12.985 -1.025 35.015 1.00 79.50 98 PRO A N 1
ATOM 784 C CA . PRO A 1 98 ? -13.401 -0.711 33.658 1.00 79.50 98 PRO A CA 1
ATOM 785 C C . PRO A 1 98 ? -14.287 0.530 33.571 1.00 79.50 98 PRO A C 1
ATOM 787 O O . PRO A 1 98 ? -15.080 0.830 34.472 1.00 79.50 98 PRO A O 1
ATOM 790 N N . PHE A 1 99 ? -14.118 1.273 32.486 1.00 77.38 99 PHE A N 1
ATOM 791 C CA . PHE A 1 99 ? -14.730 2.573 32.269 1.00 77.38 99 PHE A CA 1
ATOM 792 C C . PHE A 1 99 ? -15.031 2.790 30.787 1.00 77.38 99 PHE A C 1
ATOM 794 O O . PHE A 1 99 ? -14.441 2.163 29.910 1.00 77.38 99 PHE A O 1
ATOM 801 N N . ILE A 1 100 ? -15.926 3.731 30.513 1.00 73.69 100 ILE A N 1
ATOM 802 C CA . ILE A 1 100 ? -16.123 4.288 29.177 1.00 73.69 100 ILE A CA 1
ATOM 803 C C . ILE A 1 100 ? -15.803 5.778 29.203 1.00 73.69 100 ILE A C 1
ATOM 805 O O . ILE A 1 100 ? -16.019 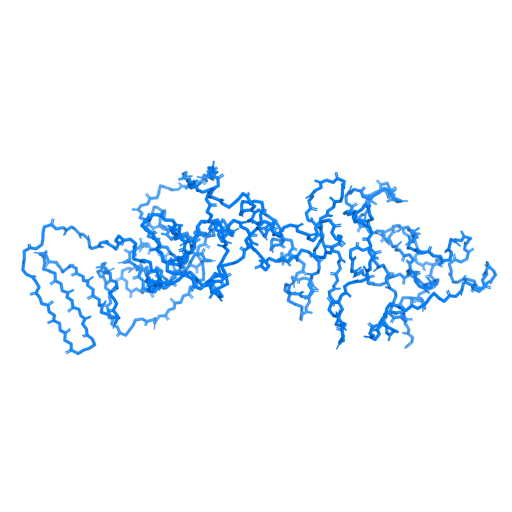6.455 30.212 1.00 73.69 100 ILE A O 1
ATOM 809 N N . THR A 1 101 ? -15.275 6.280 28.094 1.00 69.06 101 THR A N 1
ATOM 810 C CA . THR A 1 101 ? -15.098 7.715 27.873 1.00 69.06 101 THR A CA 1
ATOM 811 C C . THR A 1 101 ? -16.346 8.288 27.215 1.00 69.06 101 THR A C 1
ATOM 813 O O . THR A 1 101 ? -16.889 7.687 26.292 1.00 69.06 101 THR A O 1
ATOM 816 N N . ALA A 1 102 ? -16.819 9.425 27.717 1.00 64.62 102 ALA A N 1
ATOM 817 C CA . ALA A 1 102 ? -17.899 10.202 27.118 1.00 64.62 102 ALA A CA 1
ATOM 818 C C . ALA A 1 102 ? -17.341 11.444 26.409 1.00 64.62 102 ALA A C 1
ATOM 820 O O . ALA A 1 102 ? -16.222 11.890 26.700 1.00 64.62 102 ALA A O 1
ATOM 821 N N . ASP A 1 103 ? -18.143 12.027 25.516 1.00 57.84 103 ASP A N 1
ATOM 822 C CA . ASP A 1 103 ? -17.830 13.305 24.878 1.00 57.84 103 ASP A CA 1
ATOM 823 C C . ASP A 1 103 ? -17.541 14.366 25.955 1.00 57.84 103 ASP A C 1
ATOM 825 O O . ASP A 1 103 ? -18.226 14.435 26.976 1.00 57.84 103 ASP A O 1
ATOM 829 N N . ALA A 1 104 ? -16.481 15.154 25.745 1.00 59.41 104 ALA A N 1
ATOM 830 C CA . ALA A 1 104 ? -15.846 16.066 26.713 1.00 59.41 104 ALA A CA 1
ATOM 831 C C . ALA A 1 104 ? -14.893 15.438 27.758 1.00 59.41 104 ALA A C 1
ATOM 833 O O . ALA A 1 104 ? -14.470 16.119 28.693 1.00 59.41 104 ALA A O 1
ATOM 834 N N . GLY A 1 105 ? -14.482 14.175 27.589 1.00 62.66 105 GLY A N 1
ATOM 835 C CA . GLY A 1 105 ? -13.409 13.570 28.395 1.00 62.66 105 GLY A CA 1
ATOM 836 C C . GLY A 1 105 ? -13.849 13.107 29.785 1.00 62.66 105 GLY A C 1
ATOM 837 O O . GLY A 1 105 ? -13.010 12.858 30.650 1.00 62.66 105 GLY A O 1
ATOM 838 N N . ALA A 1 106 ? -15.159 12.984 30.004 1.00 71.94 106 ALA A N 1
ATOM 839 C CA . ALA A 1 106 ? -15.690 12.421 31.233 1.00 71.94 106 ALA A CA 1
ATOM 840 C C . ALA A 1 106 ? -15.544 10.889 31.247 1.00 71.94 106 ALA A C 1
ATOM 842 O O . ALA A 1 106 ? -15.643 10.228 30.212 1.00 71.94 106 ALA A O 1
ATOM 843 N N . LEU A 1 107 ? -15.318 10.318 32.429 1.00 74.06 107 LEU A N 1
ATOM 844 C CA . LEU A 1 107 ? -15.151 8.879 32.635 1.00 74.06 107 LEU A CA 1
ATOM 845 C C . LEU A 1 107 ? -16.369 8.314 33.355 1.00 74.06 107 LEU A C 1
ATOM 847 O O . LEU A 1 107 ? -16.678 8.737 34.467 1.00 74.06 107 LEU A O 1
ATOM 851 N N . LEU A 1 108 ? -17.037 7.330 32.761 1.00 76.81 108 LEU A N 1
ATOM 852 C CA . LEU A 1 108 ? -18.132 6.607 33.398 1.00 76.81 108 LEU A CA 1
ATOM 853 C C . LEU A 1 108 ? -17.658 5.209 33.811 1.00 76.81 108 LEU A C 1
ATOM 855 O O . LEU A 1 108 ? -17.226 4.426 32.969 1.00 76.81 108 LEU A O 1
ATOM 859 N N . THR A 1 109 ? -17.756 4.877 35.095 1.00 77.44 109 THR A N 1
ATOM 860 C CA . THR A 1 109 ? -17.374 3.571 35.657 1.00 77.44 109 THR A CA 1
ATOM 861 C C . THR A 1 109 ? -18.477 3.015 36.559 1.00 77.44 109 THR A C 1
ATOM 863 O O . THR A 1 109 ? -19.383 3.740 36.978 1.00 77.44 109 THR A O 1
ATOM 866 N N . ILE A 1 110 ? -18.412 1.718 36.858 1.00 75.38 110 ILE A N 1
ATOM 867 C CA . ILE A 1 110 ? -19.275 1.059 37.841 1.00 75.38 110 ILE A CA 1
ATOM 868 C C . ILE A 1 110 ? -18.384 0.642 39.014 1.00 75.38 110 ILE A C 1
ATOM 870 O O . ILE A 1 110 ? -17.499 -0.196 38.850 1.00 75.38 110 ILE A O 1
ATOM 874 N N . GLU A 1 111 ? -18.605 1.237 40.186 1.00 73.12 111 GLU A N 1
ATOM 875 C CA . GLU A 1 111 ? -17.890 0.882 41.416 1.00 73.12 111 GLU A CA 1
ATOM 876 C C . GLU A 1 111 ? -18.396 -0.439 42.015 1.00 73.12 111 GLU A C 1
ATOM 878 O O . GLU A 1 111 ? -19.496 -0.919 41.703 1.00 73.12 111 GLU A O 1
ATOM 883 N N . GLU A 1 112 ? -17.609 -1.002 42.937 1.00 67.31 112 GLU A N 1
ATOM 884 C CA . GLU A 1 112 ? -18.025 -2.136 43.762 1.00 67.31 112 GLU A CA 1
ATOM 885 C C . GLU A 1 112 ? -19.395 -1.857 44.407 1.00 67.31 112 GLU A C 1
ATOM 887 O O . GLU A 1 112 ? -19.617 -0.831 45.049 1.00 67.31 112 GLU A O 1
ATOM 892 N N . GLY A 1 113 ? -20.352 -2.763 44.184 1.00 67.88 113 GLY A N 1
ATOM 893 C CA . GLY A 1 113 ? -21.739 -2.604 44.636 1.00 67.88 113 GLY A CA 1
ATOM 894 C C . GLY A 1 113 ? -22.723 -2.057 43.590 1.00 67.88 113 GLY A C 1
ATOM 895 O O . GLY A 1 113 ? -23.892 -1.869 43.920 1.00 67.88 113 GLY A O 1
ATOM 896 N N . GLY A 1 114 ? -22.302 -1.840 42.336 1.00 69.31 114 GLY A N 1
ATOM 897 C CA . GLY A 1 114 ? -23.210 -1.475 41.234 1.00 69.31 114 GLY A CA 1
ATOM 898 C C . GLY A 1 114 ? -23.583 0.011 41.200 1.00 69.31 114 GLY A C 1
ATOM 899 O O . GLY A 1 114 ? -24.646 0.391 40.695 1.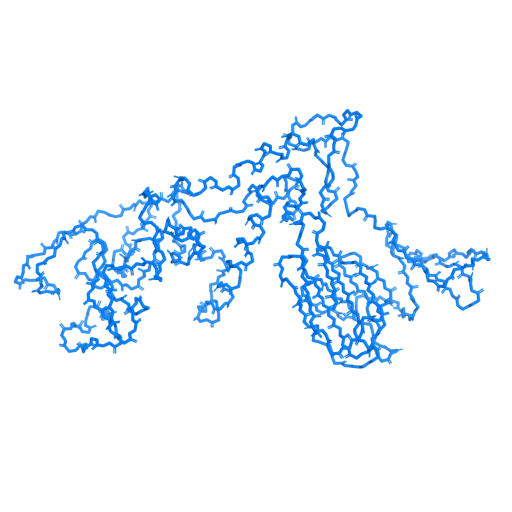00 69.31 114 GLY A O 1
ATOM 900 N N . THR A 1 115 ? -22.727 0.857 41.774 1.00 75.44 115 THR A N 1
ATOM 901 C CA . THR A 1 115 ? -22.896 2.312 41.768 1.00 75.44 115 THR A CA 1
ATOM 902 C C . THR A 1 115 ? -22.271 2.884 40.503 1.00 75.44 115 THR A C 1
ATOM 904 O O . THR A 1 115 ? -21.078 2.712 40.267 1.00 75.44 115 THR A O 1
ATOM 907 N N . LEU A 1 116 ? -23.071 3.568 39.687 1.00 77.00 116 LEU A N 1
ATOM 908 C CA . LEU A 1 116 ? -22.596 4.217 38.470 1.00 77.00 116 LEU A CA 1
ATOM 909 C C . LEU A 1 116 ? -21.957 5.563 38.839 1.00 77.00 116 LEU A C 1
ATOM 911 O O . LEU A 1 116 ? -22.622 6.400 39.455 1.00 77.00 116 LEU A O 1
ATOM 915 N N . ARG A 1 117 ? -20.696 5.788 38.463 1.00 75.81 117 ARG A N 1
ATOM 916 C CA . ARG A 1 117 ? -19.995 7.062 38.678 1.00 75.81 117 ARG A CA 1
ATOM 917 C C . ARG A 1 117 ? -19.545 7.684 37.372 1.00 75.81 117 ARG A C 1
ATOM 919 O O . ARG A 1 117 ? -18.859 7.033 36.594 1.00 75.81 117 ARG A O 1
ATOM 926 N N . LEU A 1 118 ? -19.893 8.952 37.185 1.00 79.00 118 LEU A N 1
ATOM 927 C CA . LEU A 1 118 ? -19.394 9.808 36.114 1.00 79.00 118 LEU A CA 1
ATOM 928 C C . LEU A 1 118 ? -18.408 10.816 36.708 1.00 79.00 118 LEU A C 1
ATOM 930 O O . LEU A 1 118 ? -18.806 11.606 37.559 1.00 79.00 118 LEU A O 1
ATOM 934 N N . TYR A 1 119 ? -17.160 10.804 36.255 1.00 72.31 119 TYR A N 1
ATOM 935 C CA . TYR A 1 119 ? -16.130 11.780 36.598 1.00 72.31 119 TYR A CA 1
ATOM 936 C C . TYR A 1 119 ? -15.973 12.768 35.441 1.00 72.31 119 TYR A C 1
ATOM 938 O O . TYR A 1 119 ? -15.502 12.388 34.374 1.00 72.31 119 TYR A O 1
ATOM 946 N N . ALA A 1 120 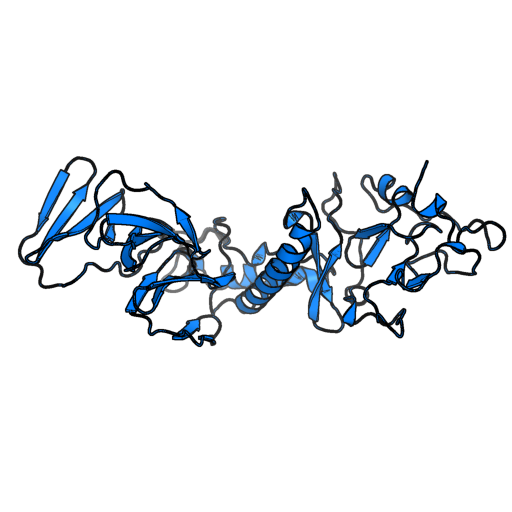? -16.352 14.023 35.650 1.00 72.62 120 ALA A N 1
ATOM 947 C CA . ALA A 1 120 ? -15.954 15.161 34.825 1.00 72.62 120 ALA A CA 1
ATOM 948 C C . ALA A 1 120 ? -14.858 15.939 35.571 1.00 72.62 120 ALA A C 1
ATOM 950 O O . ALA A 1 120 ? -14.782 15.821 36.790 1.00 72.62 120 ALA A O 1
ATOM 951 N N . GLN A 1 121 ? -14.022 16.702 34.854 1.00 62.56 121 GLN A N 1
ATOM 952 C CA . GLN A 1 121 ? -12.777 17.341 35.335 1.00 62.56 121 GLN A CA 1
ATOM 953 C C . GLN A 1 121 ? -12.756 17.709 36.836 1.00 62.56 121 GLN A C 1
ATOM 955 O O . GLN A 1 121 ? -11.846 17.269 37.534 1.00 62.56 121 GLN A O 1
ATOM 960 N N . ASP A 1 122 ? -13.796 18.390 37.338 1.00 59.66 122 ASP A N 1
ATOM 961 C CA . ASP A 1 122 ? -13.900 18.816 38.744 1.00 59.66 122 ASP A CA 1
ATOM 962 C C . ASP A 1 122 ? -15.137 18.279 39.498 1.00 59.66 122 ASP A C 1
ATOM 964 O O . ASP A 1 122 ? -15.445 18.719 40.606 1.00 59.66 122 ASP A O 1
ATOM 968 N N . THR A 1 123 ? -15.913 17.360 38.916 1.00 64.44 123 THR A N 1
ATOM 969 C CA . THR A 1 123 ? -17.195 16.908 39.490 1.00 64.44 123 THR A CA 1
ATOM 970 C C . THR A 1 123 ? -17.441 15.420 39.282 1.00 64.44 123 THR A C 1
ATOM 972 O O . THR A 1 123 ? -17.271 14.890 38.189 1.00 64.44 123 THR A O 1
ATOM 975 N N . ALA A 1 124 ? -17.913 14.741 40.331 1.00 72.31 124 ALA A N 1
ATOM 976 C CA . ALA A 1 124 ? -18.358 13.355 40.251 1.00 72.31 124 ALA A CA 1
ATOM 977 C C . ALA A 1 124 ? -19.874 13.263 40.475 1.00 72.31 124 ALA A C 1
ATOM 979 O O . ALA A 1 124 ? -20.380 13.696 41.512 1.00 72.31 124 ALA A O 1
ATOM 980 N N . VAL A 1 125 ? -20.601 12.672 39.525 1.00 71.94 125 VAL A N 1
ATOM 981 C CA . VAL A 1 125 ? -22.041 12.401 39.647 1.00 71.94 125 VAL A CA 1
ATOM 982 C C . VAL A 1 125 ? -22.248 10.921 39.939 1.00 71.94 125 VAL A C 1
ATOM 984 O O . VAL A 1 125 ? -21.677 10.057 39.275 1.00 71.94 125 VAL A O 1
ATOM 987 N N . THR A 1 126 ? -23.069 10.626 40.948 1.00 73.19 126 THR A N 1
ATOM 988 C CA . THR A 1 126 ? -23.343 9.256 41.402 1.00 73.19 126 THR A CA 1
ATOM 989 C C . THR A 1 126 ? -24.777 8.852 41.072 1.00 73.19 126 THR A C 1
ATOM 991 O O . THR A 1 126 ? -25.729 9.399 41.630 1.00 73.19 126 THR A O 1
ATOM 994 N N . GLY A 1 127 ? -24.932 7.861 40.197 1.00 66.25 127 GLY A N 1
ATOM 995 C CA . GLY A 1 127 ? -26.198 7.180 39.938 1.00 66.25 127 GLY A CA 1
ATOM 996 C C . GLY A 1 127 ? -26.379 5.978 40.869 1.00 66.25 127 GLY A C 1
ATOM 997 O O . GLY A 1 127 ? -25.428 5.249 41.153 1.00 66.25 127 GLY A O 1
ATOM 998 N N . ARG A 1 128 ? -27.604 5.742 41.357 1.00 64.12 128 ARG A N 1
ATOM 999 C CA . ARG A 1 128 ? -27.916 4.606 42.245 1.00 64.12 128 ARG A CA 1
ATOM 1000 C C . ARG A 1 128 ? -28.576 3.460 41.473 1.00 64.12 128 ARG A C 1
ATOM 1002 O O . ARG A 1 128 ? -29.465 3.710 40.669 1.00 64.12 128 ARG A O 1
ATOM 1009 N N . LYS A 1 129 ? -28.221 2.218 41.837 1.00 60.31 129 LYS A N 1
ATOM 1010 C CA . LYS A 1 129 ? -28.858 0.950 41.414 1.00 60.31 129 LYS A CA 1
ATOM 1011 C C . LYS A 1 129 ? -28.694 0.591 39.928 1.00 60.31 129 LYS A C 1
ATOM 1013 O O . LYS A 1 129 ? -29.686 0.439 39.221 1.00 60.31 129 LYS A O 1
ATOM 1018 N N . PHE A 1 130 ? -27.462 0.370 39.471 1.00 60.84 130 PHE A N 1
ATOM 1019 C CA . PHE A 1 130 ? -27.223 -0.240 38.160 1.00 60.84 130 PHE A CA 1
ATOM 1020 C C . PHE A 1 130 ? -26.985 -1.756 38.302 1.00 60.84 130 PHE A C 1
ATOM 1022 O O . PHE A 1 130 ? -26.114 -2.180 39.056 1.00 60.84 130 PHE A O 1
ATOM 1029 N N . GLN A 1 131 ? -27.758 -2.589 37.594 1.00 59.12 131 GLN A N 1
ATOM 1030 C CA . GLN A 1 131 ? -27.603 -4.057 37.581 1.00 59.12 131 GLN A CA 1
ATOM 1031 C C . GLN A 1 131 ? -26.805 -4.525 36.351 1.00 59.12 131 GLN A C 1
ATOM 1033 O O . GLN A 1 131 ? -27.290 -5.298 35.530 1.00 59.12 131 GLN A O 1
ATOM 1038 N N . GLY A 1 132 ? -25.570 -4.044 36.210 1.00 58.59 132 GLY A N 1
ATOM 1039 C CA . GLY A 1 132 ? -24.652 -4.438 35.137 1.00 58.59 132 GLY A CA 1
ATOM 1040 C C . GLY A 1 132 ? -23.244 -4.671 35.677 1.00 58.59 132 GLY A C 1
ATOM 1041 O O . GLY A 1 132 ? -22.846 -4.033 36.647 1.00 58.59 132 GLY A O 1
ATOM 1042 N N . LYS A 1 133 ? -22.496 -5.610 35.080 1.00 59.06 133 LYS A N 1
ATOM 1043 C CA . LYS A 1 133 ? -21.149 -5.974 35.560 1.00 59.06 133 LYS A CA 1
ATOM 1044 C C . LYS A 1 133 ? -20.046 -5.041 35.049 1.00 59.06 133 LYS A C 1
ATOM 1046 O O . LYS A 1 133 ? -19.070 -4.854 35.761 1.00 59.06 133 LYS A O 1
ATOM 1051 N N . MET A 1 134 ? -20.177 -4.480 33.842 1.00 63.94 134 MET A N 1
ATOM 1052 C CA . MET A 1 134 ? -19.173 -3.599 33.224 1.00 63.94 134 MET A CA 1
ATOM 1053 C C . MET A 1 134 ? -19.872 -2.588 32.301 1.00 63.94 134 MET A C 1
ATOM 1055 O O . MET A 1 134 ? -20.769 -3.000 31.558 1.00 63.94 134 MET A O 1
ATOM 1059 N N . PRO A 1 135 ? -19.483 -1.302 32.300 1.00 63.62 135 PRO A N 1
ATOM 1060 C CA . PRO A 1 135 ? -19.897 -0.392 31.242 1.00 63.62 135 PRO A CA 1
ATOM 1061 C C . PRO A 1 135 ? -19.199 -0.810 29.937 1.00 63.62 135 PRO A C 1
ATOM 1063 O O . PRO A 1 135 ? -18.010 -1.115 29.942 1.00 63.62 135 PRO A O 1
ATOM 1066 N N . LYS A 1 136 ? -19.937 -0.854 28.826 1.00 59.28 136 LYS A N 1
ATOM 1067 C CA . LYS A 1 136 ? -19.382 -1.052 27.481 1.00 59.28 136 LYS A CA 1
ATOM 1068 C C . LYS A 1 136 ? -19.862 0.076 26.589 1.00 59.28 136 LYS A C 1
ATOM 1070 O O . LYS A 1 136 ? -21.051 0.396 26.603 1.00 59.28 136 LYS A O 1
ATOM 1075 N N . LEU A 1 137 ? -18.947 0.669 25.830 1.00 56.44 137 LEU A N 1
ATOM 1076 C CA . LEU A 1 137 ? -19.312 1.647 24.821 1.00 56.44 137 LEU A CA 1
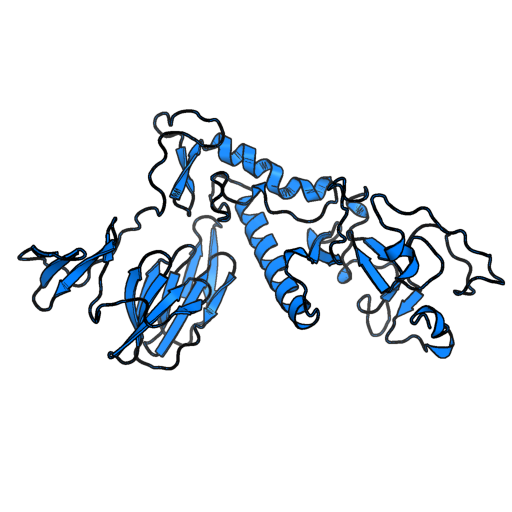ATOM 1077 C C . LEU A 1 137 ? -19.827 0.867 23.607 1.00 56.44 137 LEU A C 1
ATOM 1079 O O . LEU A 1 137 ? -19.080 0.123 22.977 1.00 56.44 137 LEU A O 1
ATOM 1083 N N . LEU A 1 138 ? -21.111 1.004 23.290 1.00 50.91 138 LEU A N 1
ATOM 1084 C CA . LEU A 1 138 ? -21.607 0.612 21.974 1.00 50.91 138 LEU A CA 1
ATOM 1085 C C . LEU A 1 138 ? -21.090 1.688 21.018 1.00 50.91 138 LEU A C 1
ATOM 1087 O O . LEU A 1 138 ? -21.434 2.850 21.209 1.00 50.91 138 LEU A O 1
ATOM 1091 N N . GLY A 1 139 ? -20.174 1.313 20.119 1.00 49.16 139 GLY A N 1
ATOM 1092 C CA . GLY A 1 139 ? -19.313 2.223 19.356 1.00 49.16 139 GLY A CA 1
ATOM 1093 C C . GLY A 1 139 ? -19.979 3.546 18.978 1.00 49.16 139 GLY A C 1
ATOM 1094 O O . GLY A 1 139 ? -20.932 3.567 18.205 1.00 49.16 139 GLY A O 1
ATOM 1095 N N . VAL A 1 140 ? -19.469 4.643 19.539 1.00 44.03 140 VAL A N 1
ATOM 1096 C CA . VAL A 1 140 ? -19.851 5.998 19.138 1.00 44.03 140 VAL A CA 1
ATOM 1097 C C . VAL A 1 140 ? -18.907 6.398 17.999 1.00 44.03 140 VAL A C 1
ATOM 1099 O O . VAL A 1 140 ? -17.690 6.262 18.173 1.00 44.03 140 VAL A O 1
ATOM 1102 N N . PRO A 1 141 ? -19.416 6.819 16.827 1.00 48.00 141 PRO A N 1
ATOM 1103 C CA . PRO A 1 141 ? -18.577 7.310 15.739 1.00 48.00 141 PRO A CA 1
ATOM 1104 C C . PRO A 1 141 ? -17.644 8.421 16.236 1.00 48.00 141 PRO A C 1
ATOM 1106 O O . PRO A 1 141 ? -18.069 9.307 16.970 1.00 48.00 141 PRO A O 1
ATOM 1109 N N . LEU A 1 142 ? -16.370 8.375 15.838 1.00 50.28 142 LEU A N 1
ATOM 1110 C CA . LEU A 1 142 ? -15.358 9.371 16.226 1.00 50.28 142 LEU A CA 1
ATOM 1111 C C . LEU A 1 142 ? -15.619 10.768 15.639 1.00 50.28 142 LEU A C 1
ATOM 1113 O O . LEU A 1 142 ? -15.052 11.747 16.122 1.00 50.28 142 LEU A O 1
ATOM 1117 N N . ALA A 1 143 ? -16.441 10.857 14.594 1.00 54.03 143 ALA A N 1
ATOM 1118 C CA . ALA A 1 143 ? -16.815 12.105 13.947 1.00 54.03 143 ALA A CA 1
ATOM 1119 C C . ALA A 1 143 ? -18.222 12.528 14.382 1.00 54.03 143 ALA A C 1
ATOM 1121 O O . ALA A 1 143 ? -19.118 11.689 14.515 1.00 54.03 143 ALA A O 1
ATOM 1122 N N . GLN A 1 144 ? -18.427 13.837 14.559 1.00 54.72 144 GLN A N 1
ATOM 1123 C CA . GLN A 1 144 ? -19.784 14.366 14.634 1.00 54.72 144 GLN A CA 1
ATOM 1124 C C . GLN A 1 144 ? -20.503 14.055 13.316 1.00 54.72 144 GLN A C 1
ATOM 1126 O O . GLN A 1 144 ? -19.870 14.120 12.259 1.00 54.72 144 GLN A O 1
ATOM 1131 N N . PRO A 1 145 ? -21.792 13.687 13.355 1.00 54.25 145 PRO A N 1
ATOM 1132 C CA . PRO A 1 145 ? -22.552 13.484 12.134 1.00 54.25 145 PRO A CA 1
ATOM 1133 C C . PRO A 1 145 ? -22.546 14.791 11.333 1.00 54.25 145 PRO A C 1
ATOM 1135 O O . PRO A 1 145 ? -23.079 15.797 11.789 1.00 54.25 145 PRO A O 1
ATOM 1138 N N . GLU A 1 146 ? -21.897 14.782 10.168 1.00 64.06 146 GLU A N 1
ATOM 1139 C CA . GLU A 1 146 ? -21.984 15.893 9.221 1.00 64.06 146 GLU A CA 1
ATOM 1140 C C . GLU A 1 146 ? -23.393 15.910 8.615 1.00 64.06 146 GLU A C 1
ATOM 1142 O O . GLU A 1 146 ? -23.910 14.869 8.195 1.00 64.06 146 GLU A O 1
ATOM 1147 N N . ASP A 1 147 ? -24.008 17.093 8.565 1.00 74.12 147 ASP A N 1
ATOM 1148 C CA . ASP A 1 147 ? -25.326 17.288 7.946 1.00 74.12 147 ASP A CA 1
ATOM 1149 C C . ASP A 1 147 ? -25.240 17.335 6.407 1.00 74.12 147 ASP A C 1
ATOM 1151 O O . ASP A 1 147 ? -26.230 17.098 5.712 1.00 74.12 147 ASP A O 1
ATOM 1155 N N . LEU A 1 148 ? -24.035 17.563 5.871 1.00 86.81 148 LEU A N 1
ATOM 1156 C CA . LEU A 1 148 ? -23.739 17.674 4.444 1.00 86.81 148 LEU A CA 1
ATOM 1157 C C . LEU A 1 148 ? -22.745 16.601 4.003 1.00 86.81 148 LEU A C 1
ATOM 1159 O O . LEU A 1 148 ? -21.822 16.243 4.730 1.00 86.81 148 LEU A O 1
ATOM 1163 N N . CYS A 1 149 ? -22.873 16.130 2.766 1.00 90.56 149 CYS A N 1
ATOM 1164 C CA . CYS A 1 149 ? -21.838 15.311 2.154 1.00 90.56 149 CYS A CA 1
ATOM 1165 C C . CYS A 1 149 ? -20.678 16.192 1.673 1.00 90.56 149 CYS A C 1
ATOM 1167 O O . CYS A 1 149 ? -20.824 16.941 0.712 1.00 90.56 149 CYS A O 1
ATOM 1169 N N . SER A 1 150 ? -19.489 16.023 2.250 1.00 89.88 150 SER A N 1
ATOM 1170 C CA . SER A 1 150 ? -18.285 16.797 1.894 1.00 89.88 150 SER A CA 1
ATOM 1171 C C . SER A 1 150 ? -17.741 16.582 0.460 1.00 89.88 150 SER A C 1
ATOM 1173 O O . SER A 1 150 ? -16.771 17.226 0.070 1.00 89.88 150 SER A O 1
ATOM 1175 N N . ILE A 1 151 ? -18.353 15.705 -0.350 1.00 93.25 151 ILE A N 1
ATOM 1176 C CA . ILE A 1 151 ? -17.985 15.489 -1.765 1.00 93.25 151 ILE A CA 1
ATOM 1177 C C . ILE A 1 151 ? -18.831 16.365 -2.699 1.00 93.25 151 ILE A C 1
ATOM 1179 O O . ILE A 1 151 ? -18.284 17.054 -3.556 1.00 93.25 151 ILE A O 1
ATOM 1183 N N . CYS A 1 152 ? -20.161 16.334 -2.555 1.00 93.75 152 CYS A N 1
ATOM 1184 C CA . CYS A 1 152 ? -21.093 17.090 -3.405 1.00 93.75 152 CYS A CA 1
ATOM 1185 C C . CYS A 1 152 ? -21.612 18.381 -2.755 1.00 93.75 152 CYS A C 1
ATOM 1187 O O . CYS A 1 152 ? -22.200 19.211 -3.442 1.00 93.75 152 CYS A O 1
ATOM 1189 N N . LEU A 1 153 ? -21.377 18.552 -1.451 1.00 92.31 153 LEU A N 1
ATOM 1190 C CA . LEU A 1 153 ? -21.841 19.663 -0.620 1.00 92.31 153 LEU A CA 1
ATOM 1191 C C . LEU A 1 153 ? -23.374 19.759 -0.503 1.00 92.31 153 LEU A C 1
ATOM 1193 O O . LEU A 1 153 ? -23.906 20.840 -0.263 1.00 92.31 153 LEU A O 1
ATOM 1197 N N . CYS A 1 154 ? -24.086 18.641 -0.674 1.00 90.50 154 CYS A N 1
ATOM 1198 C CA . CYS A 1 154 ? -25.542 18.554 -0.525 1.00 90.50 154 CYS A CA 1
ATOM 1199 C C . CYS A 1 154 ? -25.946 17.874 0.793 1.00 90.50 154 CYS A C 1
ATOM 1201 O O . CYS A 1 154 ? -25.199 17.043 1.318 1.00 90.50 154 CYS A O 1
ATOM 1203 N N . ASP A 1 155 ? -27.151 18.182 1.277 1.00 88.69 155 ASP A N 1
ATOM 1204 C CA . ASP A 1 155 ? -27.759 17.554 2.456 1.00 88.69 155 ASP A CA 1
ATOM 1205 C C . ASP A 1 155 ? -28.021 16.054 2.254 1.00 88.69 155 ASP A C 1
ATOM 1207 O O . ASP A 1 155 ? -28.183 15.544 1.136 1.00 88.69 155 ASP A O 1
ATOM 1211 N N . PHE A 1 156 ? -28.095 15.320 3.361 1.00 83.81 156 PHE A N 1
ATOM 1212 C CA . PHE A 1 156 ? -28.532 13.928 3.348 1.00 83.81 156 PHE A CA 1
ATOM 1213 C C . PHE A 1 156 ? -30.057 13.824 3.268 1.00 83.81 156 PHE A C 1
ATOM 1215 O O . PHE A 1 156 ? -30.744 13.952 4.277 1.00 83.81 156 PHE A O 1
ATOM 1222 N N . GLU A 1 157 ? -30.582 13.505 2.086 1.00 78.00 157 GLU A N 1
ATOM 1223 C CA . GLU A 1 157 ? -31.959 13.019 1.949 1.00 78.00 157 GLU A CA 1
ATOM 1224 C C . GLU A 1 157 ? -32.115 11.633 2.612 1.00 78.00 157 GLU A C 1
ATOM 1226 O O . GLU A 1 157 ? -31.153 10.854 2.691 1.00 78.00 157 GLU A O 1
ATOM 1231 N N . ASP A 1 158 ? -33.323 11.329 3.101 1.00 64.38 158 ASP A N 1
ATOM 1232 C CA . ASP A 1 158 ? -33.635 10.138 3.902 1.00 64.38 158 ASP A CA 1
ATOM 1233 C C . ASP A 1 158 ? -33.103 8.832 3.270 1.00 64.38 158 ASP A C 1
ATOM 1235 O O . ASP A 1 158 ? -33.674 8.285 2.329 1.00 64.38 158 ASP A O 1
ATOM 1239 N N . GLY A 1 159 ? -32.006 8.302 3.827 1.00 63.97 159 GLY A N 1
ATOM 1240 C CA . GLY A 1 159 ? -31.477 6.962 3.529 1.00 63.97 159 GLY A CA 1
ATOM 1241 C C . GLY A 1 159 ? -30.314 6.863 2.530 1.00 63.97 159 GLY A C 1
ATOM 1242 O O . GLY A 1 159 ? -29.743 5.782 2.405 1.00 63.97 159 GLY A O 1
ATOM 1243 N N . ASN A 1 160 ? -29.890 7.950 1.874 1.00 72.88 160 ASN A N 1
ATOM 1244 C CA . ASN A 1 160 ? -28.841 7.885 0.833 1.00 72.88 160 ASN A CA 1
ATOM 1245 C C . ASN A 1 160 ? -27.397 8.046 1.348 1.00 72.88 160 ASN A C 1
ATOM 1247 O O . ASN A 1 160 ? -26.438 7.930 0.578 1.00 72.88 160 ASN A O 1
ATOM 1251 N N . GLY A 1 161 ? -27.221 8.326 2.640 1.00 79.12 161 GLY A N 1
ATOM 1252 C CA . GLY A 1 161 ? -25.907 8.463 3.268 1.00 79.12 161 GLY A CA 1
ATOM 1253 C C . GLY A 1 161 ? -25.359 7.133 3.789 1.00 79.12 161 GLY A C 1
ATOM 1254 O O . GLY A 1 161 ? -26.056 6.435 4.521 1.00 79.12 161 GLY A O 1
ATOM 1255 N N . ILE A 1 162 ? -24.100 6.831 3.479 1.00 81.69 162 ILE A N 1
ATOM 1256 C CA . ILE A 1 162 ? -23.313 5.773 4.123 1.00 81.69 162 ILE A CA 1
ATOM 1257 C C . ILE A 1 162 ? -22.327 6.395 5.111 1.00 81.69 162 ILE A C 1
ATOM 1259 O O . ILE A 1 162 ? -21.818 7.491 4.873 1.00 81.69 162 ILE A O 1
ATOM 1263 N N . THR A 1 163 ? -22.043 5.689 6.201 1.00 79.69 163 THR A N 1
ATOM 1264 C CA . THR A 1 163 ? -21.035 6.086 7.190 1.00 79.69 163 THR A CA 1
ATOM 1265 C C . THR A 1 163 ? -19.845 5.145 7.067 1.00 79.69 163 THR A C 1
ATOM 1267 O O . THR A 1 163 ? -20.015 3.929 7.138 1.00 79.69 163 THR A O 1
ATOM 1270 N N . LEU A 1 164 ? -18.654 5.698 6.843 1.00 79.31 164 LEU A N 1
ATOM 1271 C CA . LEU A 1 164 ? -17.411 4.924 6.792 1.00 79.31 164 LEU A CA 1
ATOM 1272 C C . LEU A 1 164 ? -16.946 4.548 8.207 1.00 79.31 164 LEU A C 1
ATOM 1274 O O . LEU A 1 164 ? -17.365 5.167 9.184 1.00 79.31 164 LEU A O 1
ATOM 1278 N N . ASP A 1 165 ? -16.002 3.610 8.318 1.00 71.94 165 ASP A N 1
ATOM 1279 C CA . ASP A 1 165 ? -15.409 3.183 9.600 1.00 71.94 165 ASP A CA 1
ATOM 1280 C C . ASP A 1 165 ? -14.849 4.346 10.436 1.00 71.94 165 ASP A C 1
ATOM 1282 O O . ASP A 1 165 ? -14.896 4.327 11.663 1.00 71.94 165 ASP A O 1
ATOM 1286 N N . CYS A 1 166 ? -14.347 5.393 9.776 1.00 72.44 166 CYS A N 1
ATOM 1287 C CA . CYS A 1 166 ? -13.834 6.593 10.436 1.00 72.44 166 CYS A CA 1
ATOM 1288 C C . CYS A 1 166 ? -14.931 7.527 10.982 1.00 72.44 166 CYS A C 1
ATOM 1290 O O . CYS A 1 166 ? -14.616 8.597 11.497 1.00 72.44 166 CYS A O 1
ATOM 1292 N N . GLY A 1 167 ? -16.209 7.166 10.835 1.00 73.75 167 GLY A N 1
ATOM 1293 C CA . GLY A 1 167 ? -17.371 7.928 11.293 1.00 73.75 167 GLY A CA 1
ATOM 1294 C C . GLY A 1 167 ? -17.862 9.015 10.332 1.00 73.75 167 GLY A C 1
ATOM 1295 O O . GLY A 1 167 ? -18.967 9.515 10.520 1.00 73.75 167 GLY A O 1
ATOM 1296 N N . HIS A 1 168 ? -17.096 9.365 9.294 1.00 80.81 168 HIS A N 1
ATOM 1297 C CA . HIS A 1 168 ? -17.527 10.350 8.296 1.00 80.81 168 HIS A CA 1
ATOM 1298 C C . HIS A 1 168 ? -18.639 9.783 7.407 1.00 80.81 168 HIS A C 1
ATOM 1300 O O . HIS A 1 168 ? -18.593 8.616 6.998 1.00 80.81 168 HIS A O 1
ATOM 1306 N N . ARG A 1 169 ? -19.624 10.627 7.090 1.00 84.75 169 ARG A N 1
ATOM 1307 C CA . ARG A 1 169 ? -20.810 10.270 6.308 1.00 84.75 169 ARG A CA 1
ATOM 1308 C C . ARG A 1 169 ? -20.752 10.903 4.919 1.00 84.75 169 ARG A C 1
ATOM 1310 O O . ARG A 1 169 ? -20.361 12.054 4.772 1.00 84.75 169 ARG A O 1
ATOM 1317 N N . PHE A 1 170 ? -21.176 10.168 3.896 1.00 89.81 170 PHE A N 1
ATOM 1318 C CA . PHE A 1 170 ? -21.197 10.632 2.504 1.00 89.81 170 PHE A CA 1
ATOM 1319 C C . PHE A 1 170 ? -22.356 9.999 1.739 1.00 89.81 170 PHE A C 1
ATOM 1321 O O . PHE A 1 170 ? -22.816 8.921 2.114 1.00 89.81 170 PHE A O 1
ATOM 1328 N N . HIS A 1 171 ? -22.843 10.625 0.660 1.00 90.56 171 HIS A N 1
ATOM 1329 C CA . HIS A 1 171 ? -23.807 9.940 -0.204 1.00 90.56 171 HIS A CA 1
ATOM 1330 C C . HIS A 1 171 ? -23.150 8.710 -0.818 1.00 90.56 171 HIS A C 1
ATOM 1332 O O . HIS A 1 171 ? -22.002 8.775 -1.268 1.00 90.56 171 HIS A O 1
ATOM 1338 N N . ARG A 1 172 ? -23.897 7.604 -0.867 1.00 89.56 172 ARG A N 1
ATOM 1339 C CA . ARG A 1 172 ? -23.431 6.331 -1.429 1.00 89.56 172 ARG A CA 1
ATOM 1340 C C . ARG A 1 172 ? -22.777 6.529 -2.796 1.00 89.56 172 ARG A C 1
ATOM 1342 O O . ARG A 1 172 ? -21.632 6.133 -2.985 1.00 89.56 172 ARG A O 1
ATOM 1349 N N . ASP A 1 173 ? -23.474 7.201 -3.707 1.00 91.81 173 ASP A N 1
ATOM 1350 C CA . ASP A 1 173 ? -23.010 7.386 -5.084 1.00 91.81 173 ASP A CA 1
ATOM 1351 C C . ASP A 1 173 ? -21.784 8.304 -5.171 1.00 91.81 173 ASP A C 1
ATOM 1353 O O . ASP A 1 173 ? -20.904 8.076 -5.996 1.00 91.81 173 ASP A O 1
ATOM 1357 N N . CYS A 1 174 ? -21.665 9.286 -4.271 1.00 94.25 174 CYS A N 1
ATOM 1358 C CA . CYS A 1 174 ? -20.501 10.169 -4.226 1.00 94.25 174 CYS A CA 1
ATOM 1359 C C . CYS A 1 174 ? -19.223 9.415 -3.833 1.00 94.25 174 CYS A C 1
ATOM 1361 O O . CYS A 1 174 ? -18.182 9.622 -4.453 1.00 94.25 174 CYS A O 1
ATOM 1363 N N . VAL A 1 175 ? -19.286 8.526 -2.834 1.00 91.94 175 VAL A N 1
ATOM 1364 C CA . VAL A 1 175 ? -18.116 7.715 -2.440 1.00 91.94 175 VAL A CA 1
ATOM 1365 C C . VAL A 1 175 ? -17.780 6.687 -3.511 1.00 91.94 175 VAL A C 1
ATOM 1367 O O . VAL A 1 175 ? -16.606 6.484 -3.808 1.00 91.94 175 VAL A O 1
ATOM 1370 N N . VAL A 1 176 ? -18.793 6.054 -4.109 1.00 92.12 176 VAL A N 1
ATOM 1371 C CA . VAL A 1 176 ? -18.589 5.085 -5.193 1.00 92.12 176 VAL A CA 1
ATOM 1372 C C . VAL A 1 176 ? -17.895 5.738 -6.384 1.00 92.12 176 VAL A C 1
ATOM 1374 O O . VAL A 1 176 ? -16.896 5.206 -6.862 1.00 92.12 176 VAL A O 1
ATOM 1377 N N . GLU A 1 177 ? -18.367 6.906 -6.822 1.00 95.12 177 GLU A N 1
ATOM 1378 C CA . GLU A 1 177 ? -17.750 7.647 -7.924 1.00 95.12 177 GLU A CA 1
ATOM 1379 C C . GLU A 1 177 ? -16.340 8.128 -7.557 1.00 95.12 177 GLU A C 1
ATOM 1381 O O . GLU A 1 177 ? -15.416 7.963 -8.353 1.00 95.12 177 GLU A O 1
ATOM 1386 N N . PHE A 1 178 ? -16.138 8.654 -6.343 1.00 95.12 178 PHE A N 1
ATOM 1387 C CA . PHE A 1 178 ? -14.817 9.077 -5.865 1.00 95.12 178 PHE A CA 1
ATOM 1388 C C . PHE A 1 178 ? -13.804 7.927 -5.906 1.00 95.12 178 PHE A C 1
ATOM 1390 O O . PHE A 1 178 ? -12.708 8.078 -6.447 1.00 95.12 178 PHE A O 1
ATOM 1397 N N . SER A 1 179 ? -14.180 6.763 -5.376 1.00 95.00 179 SER A N 1
ATOM 1398 C CA . SER A 1 179 ? -13.307 5.593 -5.304 1.00 95.00 179 SER A CA 1
ATOM 1399 C C . SER A 1 179 ? -13.224 4.792 -6.599 1.00 95.00 179 SER A C 1
ATOM 1401 O O . SER A 1 179 ? -12.366 3.920 -6.693 1.00 95.00 179 SER A O 1
ATOM 1403 N N . SER A 1 180 ? -14.040 5.084 -7.616 1.00 95.06 180 SER A N 1
ATOM 1404 C CA . SER A 1 180 ? -13.972 4.404 -8.921 1.00 95.06 180 SER A CA 1
ATOM 1405 C C . SER A 1 180 ? -12.626 4.599 -9.632 1.00 95.06 180 SER A C 1
ATOM 1407 O O . SER A 1 180 ? -12.245 3.787 -10.465 1.00 95.06 180 SER A O 1
ATOM 1409 N N . ARG A 1 181 ? -11.885 5.647 -9.252 1.00 94.50 181 ARG A N 1
ATOM 1410 C CA . ARG A 1 181 ? -10.576 6.034 -9.804 1.00 94.50 181 ARG A CA 1
ATOM 1411 C C . ARG A 1 181 ? -9.405 5.502 -8.980 1.00 94.50 181 ARG A C 1
ATOM 1413 O O . ARG A 1 181 ? -8.261 5.910 -9.184 1.00 94.50 181 ARG A O 1
ATOM 1420 N N . ALA A 1 182 ? -9.677 4.649 -7.990 1.00 95.50 182 ALA A N 1
ATOM 1421 C CA . ALA A 1 182 ? -8.676 4.184 -7.040 1.00 95.50 182 ALA A CA 1
ATOM 1422 C C . ALA A 1 182 ? -7.536 3.401 -7.696 1.00 95.50 182 ALA A C 1
ATOM 1424 O O . ALA A 1 182 ? -6.420 3.471 -7.198 1.00 95.50 182 ALA A O 1
ATOM 1425 N N . ASP A 1 183 ? -7.764 2.740 -8.830 1.00 96.06 183 ASP A N 1
ATOM 1426 C CA . ASP A 1 183 ? -6.753 1.962 -9.544 1.00 96.06 183 ASP A CA 1
ATOM 1427 C C . ASP A 1 183 ? -6.335 2.558 -10.905 1.00 96.06 183 ASP A C 1
ATOM 1429 O O . ASP A 1 183 ? -5.618 1.903 -11.667 1.00 96.06 183 ASP A O 1
ATOM 1433 N N . ASP A 1 184 ? -6.687 3.822 -11.186 1.00 95.06 184 ASP A N 1
ATOM 1434 C CA . ASP A 1 184 ? -6.355 4.553 -12.427 1.00 95.06 184 ASP A CA 1
ATOM 1435 C C . ASP A 1 184 ? -4.862 4.476 -12.796 1.00 95.06 184 ASP A C 1
ATOM 1437 O O . ASP A 1 184 ? -4.497 4.439 -13.978 1.00 95.06 184 ASP A O 1
ATOM 1441 N N . PHE A 1 185 ? -3.983 4.422 -11.788 1.00 94.00 185 PHE A N 1
ATOM 1442 C CA . PHE A 1 185 ? -2.537 4.297 -11.976 1.00 94.00 185 PHE A CA 1
ATOM 1443 C C . PHE A 1 185 ? -2.161 3.065 -12.814 1.00 94.00 185 PHE A C 1
ATOM 1445 O O . PHE A 1 185 ? -1.161 3.099 -13.527 1.00 94.00 185 PHE A O 1
ATOM 1452 N N . ARG A 1 186 ? -2.967 1.991 -12.807 1.00 94.44 186 ARG A N 1
ATOM 1453 C CA . ARG A 1 186 ? -2.723 0.779 -13.608 1.00 94.44 186 ARG A CA 1
ATOM 1454 C C . ARG A 1 186 ? -2.797 1.081 -15.098 1.00 94.44 186 ARG A C 1
ATOM 1456 O O . ARG A 1 186 ? -1.902 0.699 -15.848 1.00 94.44 186 ARG A O 1
ATOM 1463 N N . ALA A 1 187 ? -3.854 1.774 -15.517 1.00 93.19 187 ALA A N 1
ATOM 1464 C CA . ALA A 1 187 ? -4.075 2.131 -16.914 1.00 93.19 187 ALA A CA 1
ATOM 1465 C C . ALA A 1 187 ? -3.073 3.192 -17.392 1.00 93.19 187 ALA A C 1
ATOM 1467 O O . ALA A 1 187 ? -2.625 3.149 -18.537 1.00 93.19 187 ALA A O 1
ATOM 1468 N N . ARG A 1 188 ? -2.682 4.110 -16.500 1.00 92.69 188 ARG A N 1
ATOM 1469 C CA . ARG A 1 188 ? -1.684 5.157 -16.779 1.00 92.69 188 ARG A CA 1
ATOM 1470 C C . ARG A 1 188 ? -0.243 4.651 -16.722 1.00 92.69 188 ARG A C 1
ATOM 1472 O O . ARG A 1 188 ? 0.661 5.320 -17.212 1.00 92.69 188 ARG A O 1
ATOM 1479 N N . GLY A 1 189 ? -0.031 3.472 -16.139 1.00 93.62 189 GLY A N 1
ATOM 1480 C CA . GLY A 1 189 ? 1.295 2.947 -15.851 1.00 93.62 189 GLY A CA 1
ATOM 1481 C C . GLY A 1 189 ? 2.033 3.779 -14.804 1.00 93.62 189 GLY A C 1
ATOM 1482 O O . GLY A 1 189 ? 3.249 3.815 -14.839 1.00 93.62 189 GLY A O 1
ATOM 1483 N N . GLU A 1 190 ? 1.341 4.471 -13.906 1.00 93.56 190 GLU A N 1
ATOM 1484 C CA . GLU A 1 190 ? 1.939 5.319 -12.868 1.00 93.56 190 GLU A CA 1
ATOM 1485 C C . GLU A 1 190 ? 2.201 4.527 -11.581 1.00 93.56 190 GLU A C 1
ATOM 1487 O O . GLU A 1 190 ? 1.783 3.372 -11.439 1.00 93.56 190 GLU A O 1
ATOM 1492 N N . HIS A 1 191 ? 2.936 5.131 -10.644 1.00 94.56 191 HIS A N 1
ATOM 1493 C CA . HIS A 1 191 ? 3.121 4.522 -9.333 1.00 94.56 191 HIS A CA 1
ATOM 1494 C C . HIS A 1 191 ? 1.789 4.435 -8.585 1.00 94.56 191 HIS A C 1
ATOM 1496 O O . HIS A 1 191 ? 0.884 5.248 -8.772 1.00 94.56 191 HIS A O 1
ATOM 1502 N N . VAL A 1 192 ? 1.687 3.446 -7.704 1.00 95.69 192 VAL A N 1
ATOM 1503 C CA . VAL A 1 192 ? 0.527 3.250 -6.840 1.00 95.69 192 VAL A CA 1
ATOM 1504 C C . VAL A 1 192 ? 0.371 4.459 -5.919 1.00 95.69 192 VAL A C 1
ATOM 1506 O O . VAL A 1 192 ? 1.285 4.815 -5.174 1.00 95.69 192 VAL A O 1
ATOM 1509 N N . VAL A 1 193 ? -0.822 5.048 -5.936 1.00 93.19 193 VAL A N 1
ATOM 1510 C CA . VAL A 1 193 ? -1.259 6.102 -5.016 1.00 93.19 193 VAL A CA 1
ATOM 1511 C C . VAL A 1 193 ? -2.587 5.701 -4.385 1.00 93.19 193 VAL A C 1
ATOM 1513 O O . VAL A 1 193 ? -3.407 5.037 -5.011 1.00 93.19 193 VAL A O 1
ATOM 1516 N N . PHE A 1 194 ? -2.815 6.113 -3.139 1.00 93.81 194 PHE A N 1
ATOM 1517 C CA . PHE A 1 194 ? -4.013 5.738 -2.373 1.00 93.81 194 PHE A CA 1
ATOM 1518 C C . PHE A 1 194 ? -5.000 6.893 -2.196 1.00 93.81 194 PHE A C 1
ATOM 1520 O O . PHE A 1 194 ? -5.922 6.793 -1.395 1.00 93.81 194 PHE A O 1
ATOM 1527 N N . THR A 1 195 ? -4.832 7.984 -2.948 1.00 92.81 195 THR A N 1
ATOM 1528 C CA . THR A 1 195 ? -5.634 9.211 -2.824 1.00 92.81 195 THR A CA 1
ATOM 1529 C C . THR A 1 195 ? -7.140 8.949 -2.877 1.00 92.81 195 THR A C 1
ATOM 1531 O O . THR A 1 195 ? -7.870 9.480 -2.051 1.00 92.81 195 THR A O 1
ATOM 1534 N N . TYR A 1 196 ? -7.601 8.090 -3.790 1.00 95.69 196 TYR A N 1
ATOM 1535 C CA . TYR A 1 196 ? -9.024 7.739 -3.934 1.00 95.69 196 TYR A CA 1
ATOM 1536 C C . TYR A 1 196 ? -9.450 6.508 -3.113 1.00 95.69 196 TYR A C 1
ATOM 1538 O O . TYR A 1 196 ? -10.588 6.044 -3.203 1.00 95.69 196 TYR A O 1
ATOM 1546 N N . ALA A 1 197 ? -8.532 5.971 -2.309 1.00 94.50 197 ALA A N 1
ATOM 1547 C CA . ALA A 1 197 ? -8.765 4.868 -1.385 1.00 94.50 197 ALA A CA 1
ATOM 1548 C C . ALA A 1 197 ? -8.770 5.320 0.083 1.00 94.50 197 ALA A C 1
ATOM 1550 O O . ALA A 1 197 ? -8.931 4.483 0.965 1.00 94.50 197 ALA A O 1
ATOM 1551 N N . VAL A 1 198 ? -8.601 6.615 0.364 1.00 92.88 198 VAL A N 1
ATOM 1552 C CA . VAL A 1 198 ? -8.711 7.201 1.708 1.00 92.88 198 VAL A CA 1
ATOM 1553 C C . VAL A 1 198 ? -9.928 8.114 1.805 1.00 92.88 198 VAL A C 1
ATOM 1555 O O . VAL A 1 198 ? -10.420 8.618 0.800 1.00 92.88 198 VAL A O 1
ATOM 1558 N N . CYS A 1 199 ? -10.430 8.296 3.023 1.00 91.31 199 CYS A N 1
ATOM 1559 C CA . CYS A 1 199 ? -11.646 9.032 3.328 1.00 91.31 199 CYS A CA 1
ATOM 1560 C C . CYS A 1 199 ? -11.626 10.432 2.683 1.00 91.31 199 CYS A C 1
ATOM 1562 O O . CYS A 1 199 ? -10.716 11.216 2.980 1.00 91.31 199 CYS A O 1
ATOM 1564 N N . PRO A 1 200 ? -12.650 10.790 1.884 1.00 92.25 200 PRO A N 1
ATOM 1565 C CA . PRO A 1 200 ? -12.738 12.099 1.229 1.00 92.25 200 PRO A CA 1
ATOM 1566 C C . PRO A 1 200 ? -12.823 13.275 2.209 1.00 92.25 200 PRO A C 1
ATOM 1568 O O . PRO A 1 200 ? -12.468 14.391 1.852 1.00 92.25 200 PRO A O 1
ATOM 1571 N N . GLY A 1 201 ? -13.232 13.022 3.457 1.00 88.75 201 GLY A N 1
ATOM 1572 C CA . GLY A 1 201 ? -13.248 14.014 4.538 1.00 88.75 201 GLY A CA 1
ATOM 1573 C C . GLY A 1 201 ? -11.852 14.428 5.023 1.00 88.75 201 GLY A C 1
ATOM 1574 O O . GLY A 1 201 ? -11.729 15.283 5.891 1.00 88.75 201 GLY A O 1
ATOM 1575 N N . GLY A 1 202 ? -10.780 13.828 4.493 1.00 86.06 202 GLY A N 1
ATOM 1576 C CA . GLY A 1 202 ? -9.406 14.252 4.771 1.00 86.06 202 GLY A CA 1
ATOM 1577 C C . GLY A 1 202 ? -8.802 13.684 6.056 1.00 86.06 202 GLY A C 1
ATOM 1578 O O . GLY A 1 202 ? -7.667 14.013 6.388 1.00 86.06 202 GLY A O 1
ATOM 1579 N N . CYS A 1 203 ? -9.495 12.780 6.756 1.00 82.12 203 CYS A N 1
ATOM 1580 C CA . CYS A 1 203 ? -8.949 12.131 7.953 1.00 82.12 203 CYS A CA 1
ATOM 1581 C C . CYS A 1 203 ? -7.832 11.112 7.658 1.00 82.12 203 CYS A C 1
ATOM 1583 O O . CYS A 1 203 ? -7.211 10.604 8.586 1.00 82.12 203 CYS A O 1
ATOM 1585 N N . GLY A 1 204 ? -7.585 10.788 6.383 1.00 83.31 204 GLY A N 1
ATOM 1586 C CA . GLY A 1 204 ? -6.525 9.869 5.950 1.00 83.31 204 GLY A CA 1
ATOM 1587 C C . GLY A 1 204 ? -6.840 8.381 6.140 1.00 83.31 204 GLY A C 1
ATOM 1588 O O . GLY A 1 204 ? -6.055 7.535 5.719 1.00 83.31 204 GLY A O 1
ATOM 1589 N N . MET A 1 205 ? -7.992 8.049 6.727 1.00 81.50 205 MET A N 1
ATOM 1590 C CA . MET A 1 205 ? -8.398 6.667 6.991 1.00 81.50 205 MET A CA 1
ATOM 1591 C C . MET A 1 205 ? -8.789 5.955 5.701 1.00 81.50 205 MET A C 1
ATOM 1593 O O . MET A 1 205 ? -9.499 6.525 4.878 1.00 81.50 205 MET A O 1
ATOM 1597 N N . GLN A 1 206 ? -8.357 4.709 5.526 1.00 85.94 206 GLN A N 1
ATOM 1598 C CA . GLN A 1 206 ? -8.682 3.932 4.333 1.00 85.94 206 GLN A CA 1
ATOM 1599 C C . GLN A 1 206 ? -10.195 3.694 4.221 1.00 85.94 206 GLN A C 1
ATOM 1601 O O . GLN A 1 206 ? -10.859 3.358 5.199 1.00 85.94 206 GLN A O 1
ATOM 1606 N N . ILE A 1 207 ? -10.740 3.861 3.018 1.00 87.38 207 ILE A N 1
ATOM 1607 C CA . ILE A 1 207 ? -12.139 3.558 2.732 1.00 87.38 207 ILE A CA 1
ATOM 1608 C C . ILE A 1 207 ? -12.308 2.046 2.797 1.00 87.38 207 ILE A C 1
ATOM 1610 O O . ILE A 1 207 ? -11.676 1.309 2.041 1.00 87.38 207 ILE A O 1
ATOM 1614 N N . ARG A 1 208 ? -13.191 1.602 3.688 1.00 81.62 208 ARG A N 1
ATOM 1615 C CA . ARG A 1 208 ? -13.638 0.218 3.824 1.00 81.62 208 ARG A CA 1
ATOM 1616 C C . ARG A 1 208 ? -15.153 0.243 3.873 1.00 81.62 208 ARG A C 1
ATOM 1618 O O . ARG A 1 208 ? -15.728 0.751 4.829 1.00 81.62 208 ARG A O 1
ATOM 1625 N N . HIS A 1 209 ? -15.801 -0.204 2.802 1.00 80.12 209 HIS A N 1
ATOM 1626 C CA . HIS A 1 209 ? -17.258 -0.249 2.744 1.00 80.12 209 HIS A CA 1
ATOM 1627 C C . HIS A 1 209 ? -17.721 -1.147 1.591 1.00 80.12 209 HIS A C 1
ATOM 1629 O O . HIS A 1 209 ? -17.274 -0.961 0.465 1.00 80.12 209 HIS A O 1
ATOM 1635 N N . ALA A 1 210 ? -18.684 -2.045 1.828 1.00 80.25 210 ALA A N 1
ATOM 1636 C CA . ALA A 1 210 ? -19.171 -3.001 0.821 1.00 80.25 210 ALA A CA 1
ATOM 1637 C C . ALA A 1 210 ? -19.764 -2.334 -0.438 1.00 80.25 210 ALA A C 1
ATOM 1639 O O . ALA A 1 210 ? -19.786 -2.915 -1.518 1.00 80.25 210 ALA A O 1
ATOM 1640 N N . ALA A 1 211 ? -20.240 -1.090 -0.320 1.00 82.81 211 ALA A N 1
ATOM 1641 C CA . ALA A 1 211 ? -20.709 -0.324 -1.477 1.00 82.81 211 ALA A CA 1
ATOM 1642 C C . ALA A 1 211 ? -19.579 0.133 -2.418 1.00 82.81 211 ALA A C 1
ATOM 1644 O O . ALA A 1 211 ? -19.895 0.548 -3.525 1.00 82.81 211 ALA A O 1
ATOM 1645 N N . VAL A 1 212 ? -18.309 0.082 -1.998 1.00 88.19 212 VAL A N 1
ATOM 1646 C CA . VAL A 1 212 ? -17.141 0.597 -2.727 1.00 88.19 212 VAL A CA 1
ATOM 1647 C C . VAL A 1 212 ? -16.314 -0.581 -3.266 1.00 88.19 212 VAL A C 1
ATOM 1649 O O . VAL A 1 212 ? -15.487 -1.121 -2.538 1.00 88.19 212 VAL A O 1
ATOM 1652 N N . PRO A 1 213 ? -16.471 -0.991 -4.540 1.00 86.06 213 PRO A N 1
ATOM 1653 C CA . PRO A 1 213 ? -15.919 -2.262 -5.028 1.00 86.06 213 PRO A CA 1
ATOM 1654 C C . PRO A 1 213 ? -14.389 -2.381 -4.954 1.00 86.06 213 PRO A C 1
ATOM 1656 O O . PRO A 1 213 ? -13.858 -3.476 -4.796 1.00 86.06 213 PRO A O 1
ATOM 1659 N N . LEU A 1 214 ? -13.668 -1.259 -5.064 1.00 91.19 214 LEU A N 1
ATOM 1660 C CA . LEU A 1 214 ? -12.203 -1.240 -5.025 1.00 91.19 214 LEU A CA 1
ATOM 1661 C C . LEU A 1 214 ? -11.624 -1.167 -3.605 1.00 91.19 214 LEU A C 1
ATOM 1663 O O . LEU A 1 214 ? -10.406 -1.278 -3.464 1.00 91.19 214 LEU A O 1
ATOM 1667 N N . SER A 1 215 ? -12.440 -1.004 -2.551 1.00 87.62 215 SER A N 1
ATOM 1668 C CA . SER A 1 215 ? -11.913 -0.858 -1.185 1.00 87.62 215 SER A CA 1
ATOM 1669 C C . SER A 1 215 ? -11.070 -2.059 -0.770 1.00 87.62 215 SER A C 1
ATOM 1671 O O . SER A 1 215 ? -10.003 -1.895 -0.183 1.00 87.62 215 SER A O 1
ATOM 1673 N N . GLU A 1 216 ? -11.526 -3.256 -1.137 1.00 84.25 216 GLU A N 1
ATOM 1674 C CA . GLU A 1 216 ? -10.864 -4.505 -0.784 1.00 84.25 216 GLU A CA 1
ATOM 1675 C C . GLU A 1 216 ? -9.534 -4.680 -1.524 1.00 84.25 216 GLU A C 1
ATOM 1677 O O . GLU A 1 216 ? -8.485 -4.866 -0.909 1.00 84.25 216 GLU A O 1
ATOM 1682 N N . TYR A 1 217 ? -9.541 -4.492 -2.845 1.00 91.25 217 TYR A N 1
ATOM 1683 C CA . TYR A 1 217 ? -8.316 -4.521 -3.644 1.00 91.25 217 TYR A CA 1
ATOM 1684 C C . TYR A 1 217 ? -7.268 -3.521 -3.127 1.00 91.25 217 TYR A C 1
ATOM 1686 O O . TYR A 1 217 ? -6.099 -3.872 -2.959 1.00 91.25 217 TYR A O 1
ATOM 1694 N N . MET A 1 218 ? -7.678 -2.285 -2.823 1.00 93.00 218 MET A N 1
ATOM 1695 C CA . MET A 1 218 ? -6.764 -1.253 -2.327 1.00 93.00 218 MET A CA 1
ATOM 1696 C C . MET A 1 218 ? -6.239 -1.570 -0.921 1.00 93.00 218 MET A C 1
ATOM 1698 O O . MET A 1 218 ? -5.120 -1.187 -0.582 1.00 93.00 218 MET A O 1
ATOM 1702 N N . ARG A 1 219 ? -7.011 -2.277 -0.092 1.00 86.56 219 ARG A N 1
ATOM 1703 C CA . ARG A 1 219 ? -6.586 -2.750 1.234 1.00 86.56 219 ARG A CA 1
ATOM 1704 C C . ARG A 1 219 ? -5.486 -3.796 1.125 1.00 86.56 219 ARG A C 1
ATOM 1706 O O . ARG A 1 219 ? -4.426 -3.624 1.727 1.00 86.56 219 ARG A O 1
ATOM 1713 N N . VAL A 1 220 ? -5.704 -4.824 0.307 1.00 87.12 220 VAL A N 1
ATOM 1714 C CA . VAL A 1 220 ? -4.706 -5.870 0.043 1.00 87.12 220 VAL A CA 1
ATOM 1715 C C . VAL A 1 220 ? -3.440 -5.261 -0.555 1.00 87.12 220 VAL A C 1
ATOM 1717 O O . VAL A 1 220 ? -2.341 -5.518 -0.067 1.00 87.12 220 VAL A O 1
ATOM 1720 N N . LEU A 1 221 ? -3.590 -4.376 -1.543 1.00 93.94 221 LEU A N 1
ATOM 1721 C CA . LEU A 1 221 ? -2.470 -3.698 -2.189 1.00 93.94 221 LEU A CA 1
ATOM 1722 C C . LEU A 1 221 ? -1.634 -2.870 -1.200 1.00 93.94 221 LEU A C 1
ATOM 1724 O O . LEU A 1 221 ? -0.406 -2.925 -1.238 1.00 93.94 221 LEU A O 1
ATOM 1728 N N . ARG A 1 222 ? -2.286 -2.115 -0.305 1.00 92.06 222 ARG A N 1
ATOM 1729 C CA . ARG A 1 222 ? -1.607 -1.348 0.749 1.00 92.06 222 ARG A CA 1
ATOM 1730 C C . ARG A 1 222 ? -0.817 -2.264 1.678 1.00 92.06 222 ARG A C 1
ATOM 1732 O O . ARG A 1 222 ? 0.358 -2.007 1.906 1.00 92.06 222 ARG A O 1
ATOM 1739 N N . ARG A 1 223 ? -1.434 -3.352 2.146 1.00 85.62 223 ARG A N 1
ATOM 1740 C CA . ARG A 1 223 ? -0.799 -4.342 3.027 1.00 85.62 223 ARG A CA 1
ATOM 1741 C C . ARG A 1 223 ? 0.448 -4.965 2.389 1.00 85.62 223 ARG A C 1
ATOM 1743 O O . ARG A 1 223 ? 1.480 -5.069 3.047 1.00 85.62 223 ARG A O 1
ATOM 1750 N N . GLU A 1 224 ? 0.372 -5.356 1.117 1.00 92.00 224 GLU A N 1
ATOM 1751 C CA . GLU A 1 224 ? 1.516 -5.921 0.388 1.00 92.00 224 GLU A CA 1
ATOM 1752 C C . GLU A 1 224 ? 2.659 -4.906 0.225 1.00 92.00 224 GLU A C 1
ATOM 1754 O O . GLU A 1 224 ? 3.823 -5.251 0.437 1.00 92.00 224 GLU A O 1
ATOM 1759 N N . ILE A 1 225 ? 2.334 -3.652 -0.104 1.00 94.62 225 ILE A N 1
ATOM 1760 C CA . ILE A 1 225 ? 3.320 -2.572 -0.245 1.00 94.62 225 ILE A CA 1
ATOM 1761 C C . ILE A 1 225 ? 3.969 -2.227 1.096 1.00 94.62 225 ILE A C 1
ATOM 1763 O O . ILE A 1 225 ? 5.191 -2.117 1.157 1.00 94.62 225 ILE A O 1
ATOM 1767 N N . ASP A 1 226 ? 3.183 -2.071 2.162 1.00 89.19 226 ASP A N 1
ATOM 1768 C CA . ASP A 1 226 ? 3.692 -1.695 3.483 1.00 89.19 226 ASP A CA 1
ATOM 1769 C C . ASP A 1 226 ? 4.636 -2.786 4.030 1.00 89.19 226 ASP A C 1
ATOM 1771 O O . ASP A 1 226 ? 5.717 -2.470 4.530 1.00 89.19 226 ASP A O 1
ATOM 1775 N N . GLY A 1 227 ? 4.303 -4.069 3.830 1.00 89.00 227 GLY A N 1
ATOM 1776 C CA . GLY A 1 227 ? 5.182 -5.187 4.193 1.00 89.00 227 GLY A CA 1
ATOM 1777 C C . GLY A 1 227 ? 6.497 -5.224 3.399 1.00 89.00 227 GLY A C 1
ATOM 1778 O O . GLY A 1 227 ? 7.567 -5.430 3.974 1.00 89.00 227 GLY A O 1
ATOM 1779 N N . ASP A 1 228 ? 6.449 -4.992 2.083 1.00 92.94 228 ASP A N 1
ATOM 1780 C CA . ASP A 1 228 ? 7.646 -4.950 1.226 1.00 92.94 228 ASP A CA 1
ATOM 1781 C C . ASP A 1 228 ? 8.531 -3.718 1.518 1.00 92.94 228 ASP A C 1
ATOM 1783 O O . ASP A 1 228 ? 9.769 -3.805 1.508 1.00 92.94 228 ASP A O 1
ATOM 1787 N N . ALA A 1 229 ? 7.897 -2.583 1.834 1.00 92.44 229 ALA A N 1
ATOM 1788 C CA . ALA A 1 229 ? 8.550 -1.331 2.196 1.00 92.44 229 ALA A CA 1
ATOM 1789 C C . ALA A 1 229 ? 9.271 -1.448 3.538 1.00 92.44 229 ALA A C 1
ATOM 1791 O O . ALA A 1 229 ? 10.429 -1.045 3.633 1.00 92.44 229 ALA A O 1
ATOM 1792 N N . GLU A 1 230 ? 8.641 -2.053 4.547 1.00 90.25 230 GLU A N 1
ATOM 1793 C CA . GLU A 1 230 ? 9.259 -2.256 5.858 1.00 90.25 230 GLU A CA 1
ATOM 1794 C C . GLU A 1 230 ? 10.582 -3.029 5.743 1.00 90.25 230 GLU A C 1
ATOM 1796 O O . GLU A 1 230 ? 11.587 -2.645 6.345 1.00 90.25 230 GLU A O 1
ATOM 1801 N N . VAL A 1 231 ? 10.621 -4.084 4.920 1.00 91.12 231 VAL A N 1
ATOM 1802 C CA . VAL A 1 231 ? 11.842 -4.872 4.686 1.00 91.12 231 VAL A CA 1
ATOM 1803 C C . VAL A 1 231 ? 12.938 -4.021 4.036 1.00 91.12 231 VAL A C 1
ATOM 1805 O O . VAL A 1 231 ? 14.081 -4.059 4.487 1.00 91.12 231 VAL A O 1
ATOM 1808 N N . ARG A 1 232 ? 12.603 -3.216 3.021 1.00 90.69 232 ARG A N 1
ATOM 1809 C CA . ARG A 1 232 ? 13.570 -2.357 2.307 1.00 90.69 232 ARG A CA 1
ATOM 1810 C C . ARG A 1 232 ? 14.116 -1.229 3.162 1.00 90.69 232 ARG A C 1
ATOM 1812 O O . ARG A 1 232 ? 15.314 -0.954 3.128 1.00 90.69 232 ARG A O 1
ATOM 1819 N N . LEU A 1 233 ? 13.262 -0.587 3.952 1.00 91.25 233 LEU A N 1
ATOM 1820 C CA . LEU A 1 233 ? 13.656 0.544 4.792 1.00 91.25 233 LEU A CA 1
ATOM 1821 C C . LEU A 1 233 ? 14.649 0.145 5.893 1.00 91.25 233 LEU A C 1
ATOM 1823 O O . LEU A 1 233 ? 15.427 0.984 6.343 1.00 91.25 233 LEU A O 1
ATOM 1827 N N . ARG A 1 234 ? 14.709 -1.140 6.273 1.00 90.31 234 ARG A N 1
ATOM 1828 C CA . ARG A 1 234 ? 15.766 -1.661 7.162 1.00 90.31 234 ARG A CA 1
ATOM 1829 C C . ARG A 1 234 ? 17.161 -1.567 6.533 1.00 90.31 234 ARG A C 1
ATOM 1831 O O . ARG A 1 234 ? 18.140 -1.397 7.257 1.00 90.31 234 ARG A O 1
ATOM 1838 N N . GLU A 1 235 ? 17.255 -1.659 5.208 1.00 86.94 235 GLU A N 1
ATOM 1839 C CA . GLU A 1 235 ? 18.511 -1.578 4.452 1.00 86.94 235 GLU A CA 1
ATOM 1840 C C . GLU A 1 235 ? 18.793 -0.152 3.935 1.00 86.94 235 GLU A C 1
ATOM 1842 O O . GLU A 1 235 ? 19.951 0.242 3.784 1.00 86.94 235 GLU A O 1
ATOM 1847 N N . MET A 1 236 ? 17.747 0.656 3.723 1.00 87.06 236 MET A N 1
ATOM 1848 C CA . MET A 1 236 ? 17.814 2.011 3.160 1.00 87.06 236 MET A CA 1
ATOM 1849 C C . MET A 1 236 ? 17.746 3.096 4.245 1.00 87.06 236 MET A C 1
ATOM 1851 O O . MET A 1 236 ? 16.697 3.679 4.520 1.00 87.06 236 MET A O 1
ATOM 1855 N N . LYS A 1 237 ? 18.893 3.406 4.862 1.00 78.06 237 LYS A N 1
ATOM 1856 C CA . LYS A 1 237 ? 18.981 4.467 5.883 1.00 78.06 237 LYS A CA 1
ATOM 1857 C C . LYS A 1 237 ? 18.503 5.822 5.329 1.00 78.06 237 LYS A C 1
ATOM 1859 O O . LYS A 1 237 ? 18.887 6.204 4.227 1.00 78.06 237 LYS A O 1
ATOM 1864 N N . TYR A 1 238 ? 17.745 6.567 6.141 1.00 85.62 238 TYR A N 1
ATOM 1865 C CA . TYR A 1 238 ? 17.214 7.919 5.862 1.00 85.62 238 TYR A CA 1
ATOM 1866 C C . TYR A 1 238 ? 16.102 8.022 4.811 1.00 85.62 238 TYR A C 1
ATOM 1868 O O . TYR A 1 238 ? 15.747 9.135 4.431 1.00 85.62 238 TYR A O 1
ATOM 1876 N N . LYS A 1 239 ? 15.553 6.897 4.350 1.00 87.25 239 LYS A N 1
ATOM 1877 C CA . LYS A 1 239 ? 14.397 6.877 3.451 1.00 87.25 239 LYS A CA 1
ATOM 1878 C C . LYS A 1 239 ? 13.107 6.655 4.226 1.00 87.25 239 LYS A C 1
ATOM 1880 O O . LYS A 1 239 ? 13.122 6.041 5.294 1.00 87.25 239 LYS A O 1
ATOM 1885 N N . THR A 1 240 ? 12.003 7.138 3.674 1.00 90.19 240 THR A N 1
ATOM 1886 C CA . THR A 1 240 ? 10.653 6.846 4.170 1.00 90.19 240 THR A CA 1
ATOM 1887 C C . THR A 1 240 ? 9.856 6.053 3.136 1.00 90.19 240 THR A C 1
ATOM 1889 O O . THR A 1 240 ? 10.306 5.860 2.006 1.00 90.19 240 THR A O 1
ATOM 1892 N N . VAL A 1 241 ? 8.670 5.565 3.513 1.00 86.81 241 VAL A N 1
ATOM 1893 C CA . VAL A 1 241 ? 7.782 4.826 2.594 1.00 86.81 241 VAL A CA 1
ATOM 1894 C C . VAL A 1 241 ? 7.437 5.681 1.380 1.00 86.81 241 VAL A C 1
ATOM 1896 O O . VAL A 1 241 ? 7.356 5.170 0.266 1.00 86.81 241 VAL A O 1
ATOM 1899 N N . GLU A 1 242 ? 7.302 6.992 1.574 1.00 86.38 242 GLU A N 1
ATOM 1900 C CA . GLU A 1 242 ? 7.066 7.923 0.488 1.00 86.38 242 GLU A CA 1
ATOM 1901 C C . GLU A 1 242 ? 8.197 7.828 -0.537 1.00 86.38 242 GLU A C 1
ATOM 1903 O O . GLU A 1 242 ? 7.902 7.796 -1.722 1.00 86.38 242 GLU A O 1
ATOM 1908 N N . ASP A 1 243 ? 9.464 7.725 -0.144 1.00 89.62 243 ASP A N 1
ATOM 1909 C CA . ASP A 1 243 ? 10.587 7.665 -1.088 1.00 89.62 243 ASP A CA 1
ATOM 1910 C C . ASP A 1 243 ? 10.612 6.406 -1.969 1.00 89.62 243 ASP A C 1
ATOM 1912 O O . ASP A 1 243 ? 11.418 6.340 -2.897 1.00 89.62 243 ASP A O 1
ATOM 1916 N N . LEU A 1 244 ? 9.761 5.410 -1.718 1.00 93.19 244 LEU A N 1
ATOM 1917 C CA . LEU A 1 244 ? 9.710 4.161 -2.471 1.00 93.19 244 LEU A CA 1
ATOM 1918 C C . LEU A 1 244 ? 8.538 4.180 -3.459 1.00 93.19 244 LEU A C 1
ATOM 1920 O O . LEU A 1 244 ? 7.380 4.339 -3.076 1.00 93.19 244 LEU A O 1
ATOM 1924 N N . LEU A 1 245 ? 8.822 3.992 -4.749 1.00 94.38 245 LEU A N 1
ATOM 1925 C CA . LEU A 1 245 ? 7.788 3.902 -5.776 1.00 94.38 245 LEU A CA 1
ATOM 1926 C C . LEU A 1 245 ? 7.405 2.444 -6.010 1.00 94.38 245 LEU A C 1
ATOM 1928 O O . LEU A 1 245 ? 8.256 1.599 -6.289 1.00 94.38 245 LEU A O 1
ATOM 1932 N N . TYR A 1 246 ? 6.107 2.170 -5.958 1.00 97.00 246 TYR A N 1
ATOM 1933 C CA . TYR A 1 246 ? 5.534 0.859 -6.239 1.00 97.00 246 TYR A CA 1
ATOM 1934 C C . TYR A 1 246 ? 4.683 0.903 -7.498 1.00 97.00 246 TYR A C 1
ATOM 1936 O O . TYR A 1 246 ? 4.011 1.895 -7.754 1.00 97.00 246 TYR A O 1
ATOM 1944 N N . TYR A 1 247 ? 4.699 -0.178 -8.270 1.00 97.38 247 TYR A N 1
ATOM 1945 C CA . TYR A 1 247 ? 3.941 -0.328 -9.515 1.00 97.38 247 TYR A CA 1
ATOM 1946 C C . TYR A 1 247 ? 3.258 -1.687 -9.553 1.00 97.38 247 TYR A C 1
ATOM 1948 O O . TYR A 1 247 ? 3.678 -2.607 -8.858 1.00 97.38 247 TYR A O 1
ATOM 1956 N N . ILE A 1 248 ? 2.243 -1.838 -10.402 1.00 97.69 248 ILE A N 1
ATOM 1957 C CA . ILE A 1 248 ? 1.593 -3.129 -10.639 1.00 97.69 248 ILE A CA 1
ATOM 1958 C C . ILE A 1 248 ? 2.256 -3.828 -11.817 1.00 97.69 248 ILE A C 1
ATOM 1960 O O . ILE A 1 248 ? 2.356 -3.268 -12.908 1.00 97.69 248 ILE A O 1
ATOM 1964 N N . CYS A 1 249 ? 2.694 -5.068 -11.609 1.00 97.31 249 CYS A N 1
ATOM 1965 C CA . CYS A 1 249 ? 3.249 -5.876 -12.682 1.00 97.31 249 CYS A CA 1
ATOM 1966 C C . CYS A 1 249 ? 2.163 -6.252 -13.698 1.00 97.31 249 CYS A C 1
ATOM 1968 O O . CYS A 1 249 ? 1.143 -6.840 -13.338 1.00 97.31 249 CYS A O 1
ATOM 1970 N N . CYS A 1 250 ? 2.415 -6.003 -14.982 1.00 96.69 250 CYS A N 1
ATOM 1971 C CA . CYS A 1 250 ? 1.480 -6.324 -16.060 1.00 96.69 250 CYS A CA 1
ATOM 1972 C C . CYS A 1 250 ? 1.254 -7.833 -16.256 1.00 96.69 250 CYS A C 1
ATOM 1974 O O . CYS A 1 250 ? 0.212 -8.222 -16.775 1.00 96.69 250 CYS A O 1
ATOM 1976 N N . ARG A 1 251 ? 2.213 -8.680 -15.847 1.00 96.31 251 ARG A N 1
ATOM 1977 C CA . ARG A 1 251 ? 2.149 -10.138 -16.042 1.00 96.31 251 ARG A CA 1
ATOM 1978 C C . ARG A 1 251 ? 1.406 -10.852 -14.911 1.00 96.31 251 ARG A C 1
ATOM 1980 O O . ARG A 1 251 ? 0.555 -11.688 -15.186 1.00 96.31 251 ARG A O 1
ATOM 1987 N N . CYS A 1 252 ? 1.717 -10.539 -13.651 1.00 96.56 252 CYS A N 1
ATOM 1988 C CA . CYS A 1 252 ? 1.147 -11.242 -12.493 1.00 96.56 252 CYS A CA 1
ATOM 1989 C C . CYS A 1 252 ? 0.143 -10.419 -11.674 1.00 96.56 252 CYS A C 1
ATOM 1991 O O . CYS A 1 252 ? -0.474 -10.966 -10.765 1.00 96.56 252 CYS A O 1
ATOM 1993 N N . GLY A 1 253 ? -0.002 -9.119 -11.949 1.00 95.81 253 GLY A N 1
ATOM 1994 C CA . GLY A 1 253 ? -0.917 -8.230 -11.230 1.00 95.81 253 GLY A CA 1
ATOM 1995 C C . GLY A 1 253 ? -0.479 -7.840 -9.815 1.00 95.81 253 GLY A C 1
ATOM 1996 O O . GLY A 1 253 ? -1.202 -7.094 -9.163 1.00 95.81 253 GLY A O 1
ATOM 1997 N N . LYS A 1 254 ? 0.684 -8.306 -9.342 1.00 96.62 254 LYS A N 1
ATOM 1998 C CA . LYS A 1 254 ? 1.205 -7.989 -8.004 1.00 96.62 254 LYS A CA 1
ATOM 1999 C C . LYS A 1 254 ? 1.944 -6.647 -7.974 1.00 96.62 254 LYS A C 1
ATOM 2001 O O . LYS A 1 254 ? 2.571 -6.291 -8.983 1.00 96.62 254 LYS A O 1
ATOM 2006 N N . PRO A 1 255 ? 1.927 -5.926 -6.841 1.00 97.38 255 PRO A N 1
ATOM 2007 C CA . PRO A 1 255 ? 2.797 -4.784 -6.634 1.00 97.38 255 PRO A CA 1
ATOM 2008 C C . PRO A 1 255 ? 4.265 -5.208 -6.643 1.00 97.38 255 PRO A C 1
ATOM 2010 O O . PRO A 1 255 ? 4.627 -6.302 -6.209 1.00 97.38 255 PRO A O 1
ATOM 2013 N N . PHE A 1 256 ? 5.129 -4.323 -7.121 1.00 96.81 256 PHE A N 1
ATOM 2014 C CA . PHE A 1 256 ? 6.570 -4.477 -7.004 1.00 96.81 256 PHE A CA 1
ATOM 2015 C C . PHE A 1 256 ? 7.247 -3.128 -6.794 1.00 96.81 256 PHE A C 1
ATOM 2017 O O . PHE A 1 256 ? 6.782 -2.094 -7.281 1.00 96.81 256 PHE A O 1
ATOM 2024 N N . TYR A 1 257 ? 8.378 -3.161 -6.094 1.00 96.12 257 TYR A N 1
ATOM 2025 C CA . TYR A 1 257 ? 9.243 -2.005 -5.926 1.00 96.12 257 TYR A CA 1
ATOM 2026 C C . TYR A 1 257 ? 9.874 -1.594 -7.262 1.00 96.12 257 TYR A C 1
ATOM 2028 O O . TYR A 1 257 ? 10.690 -2.319 -7.833 1.00 96.12 257 TYR A O 1
ATOM 2036 N N . GLY A 1 258 ? 9.502 -0.413 -7.744 1.00 94.62 258 GLY A N 1
ATOM 2037 C CA . GLY A 1 258 ? 9.957 0.183 -8.997 1.00 94.62 258 GLY A CA 1
ATOM 2038 C C . GLY A 1 258 ? 11.038 1.244 -8.829 1.00 94.62 258 GLY A C 1
ATOM 2039 O O . GLY A 1 258 ? 11.213 2.073 -9.727 1.00 94.62 258 GLY A O 1
ATOM 2040 N N . GLY A 1 259 ? 11.741 1.236 -7.697 1.00 92.25 259 GLY A N 1
ATOM 2041 C CA . GLY A 1 259 ? 12.830 2.160 -7.417 1.00 92.25 259 GLY A CA 1
ATOM 2042 C C . GLY A 1 259 ? 12.440 3.362 -6.563 1.00 92.25 259 GLY A C 1
ATOM 2043 O O . GLY A 1 259 ? 11.304 3.498 -6.113 1.00 92.25 259 GLY A O 1
ATOM 2044 N N . GLU A 1 260 ? 13.407 4.242 -6.331 1.00 89.50 260 GLU A N 1
ATOM 2045 C CA . GLU A 1 260 ? 13.226 5.396 -5.450 1.00 89.50 260 GLU A CA 1
ATOM 2046 C C . GLU A 1 260 ? 12.525 6.546 -6.176 1.00 89.50 260 GLU A C 1
ATOM 2048 O O . GLU A 1 260 ? 12.741 6.772 -7.375 1.00 89.50 260 GLU A O 1
ATOM 2053 N N . ARG A 1 261 ? 11.735 7.334 -5.441 1.00 86.19 261 ARG A N 1
ATOM 2054 C CA . ARG A 1 261 ? 11.216 8.606 -5.931 1.00 86.19 261 ARG A CA 1
ATOM 2055 C C . ARG A 1 261 ? 12.387 9.542 -6.185 1.00 86.19 261 ARG A C 1
ATOM 2057 O O . ARG A 1 261 ? 13.220 9.780 -5.312 1.00 86.19 261 ARG A O 1
ATOM 2064 N N . ARG A 1 262 ? 12.401 10.157 -7.367 1.00 75.94 262 ARG A N 1
ATOM 2065 C CA . ARG A 1 262 ? 13.228 11.339 -7.616 1.00 75.94 262 ARG A CA 1
ATOM 2066 C C . ARG A 1 262 ? 12.368 12.587 -7.592 1.00 75.94 262 ARG A C 1
ATOM 2068 O O . ARG A 1 262 ? 11.307 12.628 -8.209 1.00 75.94 262 ARG A O 1
ATOM 2075 N N . CYS A 1 263 ? 12.828 13.593 -6.852 1.00 57.50 263 CYS A N 1
ATOM 2076 C CA . CYS A 1 263 ? 12.168 14.890 -6.766 1.00 57.50 263 CYS A CA 1
ATOM 2077 C C . CYS A 1 263 ? 12.182 15.586 -8.131 1.00 57.50 263 CYS A C 1
ATOM 2079 O O . CYS A 1 263 ? 13.163 16.230 -8.494 1.00 57.50 263 CYS A O 1
ATOM 2081 N N . PHE A 1 264 ? 11.068 15.512 -8.856 1.00 56.25 264 PHE A N 1
ATOM 2082 C CA . PHE A 1 264 ? 10.799 16.370 -10.004 1.00 56.25 264 PHE A CA 1
ATOM 2083 C C . PHE A 1 264 ? 10.212 17.678 -9.510 1.00 56.25 264 PHE A C 1
ATOM 2085 O O . PHE A 1 264 ? 9.019 17.786 -9.245 1.00 56.25 264 PHE A O 1
ATOM 2092 N N . ARG A 1 265 ? 11.068 18.686 -9.354 1.00 45.84 265 ARG A N 1
ATOM 2093 C CA . ARG A 1 265 ? 10.718 19.950 -8.695 1.00 45.84 265 ARG A CA 1
ATOM 2094 C C . ARG A 1 265 ? 9.681 20.814 -9.425 1.00 45.84 265 ARG A C 1
ATOM 2096 O O . ARG A 1 265 ? 9.409 21.906 -8.938 1.00 45.84 265 ARG A O 1
ATOM 2103 N N . SER A 1 266 ? 9.105 20.405 -10.563 1.00 41.62 266 SER A N 1
ATOM 2104 C CA . SER A 1 266 ? 8.253 21.340 -11.318 1.00 41.62 266 SER A CA 1
ATOM 2105 C C . SER A 1 266 ? 7.015 20.805 -12.034 1.00 41.62 266 SER A C 1
ATOM 2107 O O . SER A 1 266 ? 6.249 21.653 -12.465 1.00 41.62 266 SER A O 1
ATOM 2109 N N . ASN A 1 267 ? 6.742 19.495 -12.147 1.00 48.31 267 ASN A N 1
ATOM 2110 C CA . ASN A 1 267 ? 5.544 19.067 -12.904 1.00 48.31 267 ASN A CA 1
ATOM 2111 C C . ASN A 1 267 ? 4.749 17.859 -12.384 1.00 48.31 267 ASN A C 1
ATOM 2113 O O . ASN A 1 267 ? 3.742 17.535 -13.001 1.00 48.31 267 ASN A O 1
ATOM 2117 N N . ASN A 1 268 ? 5.141 17.198 -11.285 1.00 55.44 268 ASN A N 1
ATOM 2118 C CA . ASN A 1 268 ? 4.412 16.051 -10.695 1.00 55.44 268 ASN A CA 1
ATOM 2119 C C . ASN A 1 268 ? 4.035 14.897 -11.655 1.00 55.44 268 ASN A C 1
ATOM 2121 O O . ASN A 1 268 ? 3.314 13.992 -11.249 1.00 55.44 268 ASN A O 1
ATOM 2125 N N . ALA A 1 269 ? 4.522 14.889 -12.896 1.00 67.81 269 ALA A N 1
ATOM 2126 C CA . ALA A 1 269 ? 4.190 13.878 -13.886 1.00 67.81 269 ALA A CA 1
ATOM 2127 C C . ALA A 1 269 ? 5.376 12.933 -14.061 1.00 67.81 269 ALA A C 1
ATOM 2129 O O . ALA A 1 269 ? 6.501 13.359 -14.339 1.00 67.81 269 ALA A O 1
ATOM 2130 N N . GLU A 1 270 ? 5.123 11.641 -13.881 1.00 82.56 270 GLU A N 1
ATOM 2131 C CA . GLU A 1 270 ? 6.101 10.618 -14.216 1.00 82.56 270 GLU A CA 1
ATOM 2132 C C . GLU A 1 270 ? 6.352 10.579 -15.727 1.00 82.56 270 GLU A C 1
ATOM 2134 O O . GLU A 1 270 ? 5.458 10.897 -16.516 1.00 82.56 270 GLU A O 1
ATOM 2139 N N . PRO A 1 271 ? 7.542 10.134 -16.167 1.00 85.69 271 PRO A N 1
ATOM 2140 C CA . PRO A 1 271 ? 7.764 9.821 -17.568 1.00 85.69 271 PRO A CA 1
ATOM 2141 C C . PRO A 1 271 ? 6.726 8.828 -18.075 1.00 85.69 271 PRO A C 1
ATOM 2143 O O . PRO A 1 271 ? 6.525 7.773 -17.464 1.00 85.69 271 PRO A O 1
ATOM 2146 N N . ALA A 1 272 ? 6.120 9.145 -19.220 1.00 85.62 272 ALA A N 1
ATOM 2147 C CA . ALA A 1 272 ? 5.163 8.262 -19.860 1.00 85.62 272 ALA A CA 1
ATOM 2148 C C . ALA A 1 272 ? 5.794 6.883 -20.112 1.00 85.62 272 ALA A C 1
ATOM 2150 O O . ALA A 1 272 ? 6.935 6.753 -20.581 1.00 85.62 272 ALA A O 1
ATOM 2151 N N . LYS A 1 273 ? 5.037 5.843 -19.779 1.00 88.25 273 LYS A N 1
ATOM 2152 C CA . LYS A 1 273 ? 5.411 4.444 -19.977 1.00 88.25 273 LYS A CA 1
ATOM 2153 C C . LYS A 1 273 ? 4.158 3.625 -20.207 1.00 88.25 273 LYS A C 1
ATOM 2155 O O . LYS A 1 273 ? 3.099 3.920 -19.660 1.00 88.25 273 LYS A O 1
ATOM 2160 N N . LYS A 1 274 ? 4.273 2.605 -21.049 1.00 91.94 274 LYS A N 1
ATOM 2161 C CA . LYS A 1 274 ? 3.155 1.692 -21.281 1.00 91.94 274 LYS A CA 1
ATOM 2162 C C . LYS A 1 274 ? 3.019 0.775 -20.066 1.00 91.94 274 LYS A C 1
ATOM 2164 O O . LYS A 1 274 ? 4.040 0.254 -19.615 1.00 91.94 274 LYS A O 1
ATOM 2169 N N . PRO A 1 275 ? 1.798 0.475 -19.588 1.00 93.81 275 PRO A N 1
ATOM 2170 C CA . PRO A 1 275 ? 1.605 -0.501 -18.515 1.00 93.81 275 PRO A CA 1
ATOM 2171 C C . PRO A 1 275 ? 2.282 -1.850 -18.799 1.00 93.81 275 PRO A C 1
ATOM 2173 O O . PRO A 1 275 ? 2.815 -2.478 -17.892 1.00 93.81 275 PRO A O 1
ATOM 2176 N N . SER A 1 276 ? 2.354 -2.264 -20.071 1.00 94.44 276 SER A N 1
ATOM 2177 C CA . SER A 1 276 ? 3.033 -3.493 -20.506 1.00 94.44 276 SER A CA 1
ATOM 2178 C C . SER A 1 276 ? 4.540 -3.527 -20.223 1.00 94.44 276 SER A C 1
ATOM 2180 O O . SER A 1 276 ? 5.121 -4.606 -20.219 1.00 94.44 276 SER A O 1
ATOM 2182 N N . GLU A 1 277 ? 5.181 -2.378 -19.997 1.00 92.38 277 GLU A N 1
ATOM 2183 C CA . GLU A 1 277 ? 6.612 -2.274 -19.679 1.00 92.38 277 GLU A CA 1
ATOM 2184 C C . GLU A 1 277 ? 6.905 -2.423 -18.177 1.00 92.38 277 GLU A C 1
ATOM 2186 O O . GLU A 1 277 ? 8.070 -2.449 -17.782 1.00 92.38 277 GLU A O 1
ATOM 2191 N N . LEU A 1 278 ? 5.874 -2.481 -17.328 1.00 95.44 278 LEU A N 1
ATOM 2192 C CA . LEU A 1 278 ? 6.011 -2.618 -15.879 1.00 95.44 278 LEU A CA 1
ATOM 2193 C C . LEU A 1 278 ? 5.995 -4.098 -15.501 1.00 95.44 278 LEU A C 1
ATOM 2195 O O . LEU A 1 278 ? 4.941 -4.723 -15.372 1.00 95.44 278 LEU A O 1
ATOM 2199 N N . ILE A 1 279 ? 7.181 -4.674 -15.334 1.00 95.06 279 ILE A N 1
ATOM 2200 C CA . ILE A 1 279 ? 7.362 -6.100 -15.065 1.00 95.06 279 ILE A CA 1
ATOM 2201 C C . ILE A 1 279 ? 8.185 -6.248 -13.784 1.00 95.06 279 ILE A C 1
ATOM 2203 O O . ILE A 1 279 ? 9.261 -5.668 -13.667 1.00 95.06 279 ILE A O 1
ATOM 2207 N N . CYS A 1 280 ? 7.679 -7.011 -12.811 1.00 94.69 280 CYS A N 1
ATOM 2208 C CA . CYS A 1 280 ? 8.429 -7.286 -11.590 1.00 94.69 280 CYS A CA 1
ATOM 2209 C C . CYS A 1 280 ? 9.613 -8.223 -11.870 1.00 94.69 280 CYS A C 1
ATOM 2211 O O . CYS A 1 280 ? 9.607 -8.967 -12.849 1.00 94.69 280 CYS A O 1
ATOM 2213 N N . SER A 1 281 ? 10.602 -8.236 -10.971 1.00 89.75 281 SER A N 1
ATOM 2214 C CA . SER A 1 281 ? 11.810 -9.065 -11.110 1.00 89.75 281 SER A CA 1
ATOM 2215 C C . SER A 1 281 ? 11.492 -10.549 -11.351 1.00 89.75 281 SER A C 1
ATOM 2217 O O . SER A 1 281 ? 12.091 -11.161 -12.225 1.00 89.75 281 SER A O 1
ATOM 2219 N N . ASP A 1 282 ? 10.496 -11.114 -10.662 1.00 91.38 282 ASP A N 1
ATOM 2220 C CA . ASP A 1 282 ? 10.130 -12.530 -10.818 1.00 91.38 282 ASP A CA 1
ATOM 2221 C C . ASP A 1 282 ? 9.481 -12.858 -12.173 1.00 91.38 282 ASP A C 1
ATOM 2223 O O . ASP A 1 282 ? 9.511 -14.006 -12.613 1.00 91.38 282 ASP A O 1
ATOM 2227 N N . CYS A 1 283 ? 8.866 -11.866 -12.818 1.00 94.25 283 CYS A N 1
ATOM 2228 C CA . CYS A 1 283 ? 8.204 -12.012 -14.111 1.00 94.25 283 CYS A CA 1
ATOM 2229 C C . CYS A 1 283 ? 9.091 -11.600 -15.290 1.00 94.25 283 CYS A C 1
ATOM 2231 O O . CYS A 1 283 ? 8.701 -11.854 -16.432 1.00 94.25 283 CYS A O 1
ATOM 2233 N N . ASN A 1 284 ? 10.221 -10.936 -15.030 1.00 91.12 284 ASN A N 1
ATOM 2234 C CA . ASN A 1 284 ? 11.134 -10.483 -16.065 1.00 91.12 284 ASN A CA 1
ATOM 2235 C C . ASN A 1 284 ? 12.054 -11.631 -16.507 1.00 91.12 284 ASN A C 1
ATOM 2237 O O . ASN A 1 284 ? 12.703 -12.291 -15.696 1.00 91.12 284 ASN A O 1
ATOM 2241 N N . ASP A 1 285 ? 12.068 -11.873 -17.811 1.00 89.50 285 ASP A N 1
ATOM 2242 C CA . ASP A 1 285 ? 12.758 -12.965 -18.488 1.00 89.50 285 ASP A CA 1
ATOM 2243 C C . ASP A 1 285 ? 13.769 -12.476 -19.536 1.00 89.50 285 ASP A C 1
ATOM 2245 O O . ASP A 1 285 ? 14.305 -13.285 -20.291 1.00 89.50 285 ASP A O 1
ATOM 2249 N N . ASP A 1 286 ? 14.081 -11.176 -19.557 1.00 88.38 286 ASP A N 1
ATOM 2250 C CA . ASP A 1 286 ? 15.119 -10.601 -20.422 1.00 88.38 286 ASP A CA 1
ATOM 2251 C C . ASP A 1 286 ? 16.527 -11.166 -20.139 1.00 88.38 286 ASP A C 1
ATOM 2253 O O . ASP A 1 286 ? 17.365 -11.249 -21.038 1.00 88.38 286 ASP A O 1
ATOM 2257 N N . PHE A 1 287 ? 16.776 -11.601 -18.903 1.00 89.06 287 PHE A N 1
ATOM 2258 C CA . PHE A 1 287 ? 17.970 -12.315 -18.480 1.00 89.06 287 PHE A CA 1
ATOM 2259 C C . PHE A 1 287 ? 17.681 -13.216 -17.277 1.00 89.06 287 PHE A C 1
ATOM 2261 O O . PHE A 1 287 ? 17.149 -12.778 -16.253 1.00 89.06 287 PHE A O 1
ATOM 2268 N N . LEU A 1 288 ? 18.124 -14.474 -17.355 1.00 88.31 288 LEU A N 1
ATOM 2269 C CA . LEU A 1 288 ? 17.994 -15.452 -16.277 1.00 88.31 288 LEU A CA 1
ATOM 2270 C C . LEU A 1 288 ? 19.354 -16.066 -15.939 1.00 88.31 288 LEU A C 1
ATOM 2272 O O . LEU A 1 288 ? 19.924 -16.838 -16.708 1.00 88.31 288 LEU A O 1
ATOM 2276 N N . CYS A 1 289 ? 19.862 -15.757 -14.745 1.00 88.31 289 CYS A N 1
ATOM 2277 C CA . CYS A 1 289 ? 21.031 -16.437 -14.202 1.00 88.31 289 CYS A CA 1
ATOM 2278 C C . CYS A 1 289 ? 20.667 -17.873 -13.783 1.00 88.31 289 CYS A C 1
ATOM 2280 O O . CYS A 1 289 ? 19.711 -18.036 -13.019 1.00 88.31 289 CYS A O 1
ATOM 2282 N N . PRO A 1 290 ? 21.459 -18.901 -14.144 1.00 88.56 290 PRO A N 1
ATOM 2283 C CA . PRO A 1 290 ? 21.220 -20.278 -13.700 1.00 88.56 290 PRO A CA 1
ATOM 2284 C C . PRO A 1 290 ? 21.158 -20.440 -12.173 1.00 88.56 290 PRO A C 1
ATOM 2286 O O . PRO A 1 290 ? 20.379 -21.242 -11.668 1.00 88.56 290 PRO A O 1
ATOM 2289 N N . ASN A 1 291 ? 21.942 -19.644 -11.436 1.00 89.75 291 ASN A N 1
ATOM 2290 C CA . ASN A 1 291 ? 22.052 -19.744 -9.977 1.00 89.75 291 ASN A CA 1
ATOM 2291 C C . ASN A 1 291 ? 21.137 -18.759 -9.234 1.00 89.75 291 ASN A C 1
ATOM 2293 O O . ASN A 1 291 ? 20.645 -19.065 -8.151 1.00 89.75 291 ASN A O 1
ATOM 2297 N N . HIS A 1 292 ? 20.904 -17.573 -9.804 1.00 88.19 292 HIS A N 1
ATOM 2298 C CA . HIS A 1 292 ? 20.258 -16.460 -9.096 1.00 88.19 292 HIS A CA 1
ATOM 2299 C C . HIS A 1 292 ? 18.995 -15.916 -9.772 1.00 88.19 292 HIS A C 1
ATOM 2301 O O . HIS A 1 292 ? 18.410 -14.940 -9.292 1.00 88.19 292 HIS A O 1
ATOM 2307 N N . LYS A 1 293 ? 18.562 -16.535 -10.877 1.00 89.56 293 LYS A N 1
ATOM 2308 C CA . LYS A 1 293 ? 17.420 -16.089 -11.684 1.00 89.56 293 LYS A CA 1
ATOM 2309 C C . LYS A 1 293 ? 17.573 -14.604 -12.045 1.00 89.56 293 LYS A C 1
ATOM 2311 O O . LYS A 1 293 ? 18.629 -14.217 -12.543 1.00 89.56 293 LYS A O 1
ATOM 2316 N N . HIS A 1 294 ? 16.562 -13.784 -11.765 1.00 89.69 294 HIS A N 1
ATOM 2317 C CA . HIS A 1 294 ? 16.530 -12.362 -12.099 1.00 89.69 294 HIS A CA 1
ATOM 2318 C C . HIS A 1 294 ? 16.869 -11.419 -10.917 1.00 89.69 294 HIS A C 1
ATOM 2320 O O . HIS A 1 294 ? 16.741 -10.201 -11.016 1.00 89.69 294 HIS A O 1
ATOM 2326 N N . LYS A 1 295 ? 17.311 -11.942 -9.764 1.00 84.62 295 LYS A N 1
ATOM 2327 C CA . LYS A 1 295 ? 17.430 -11.130 -8.533 1.00 84.62 295 LYS A CA 1
ATOM 2328 C C . LYS A 1 295 ? 18.585 -10.127 -8.533 1.00 84.62 295 LYS A C 1
ATOM 2330 O O . LYS A 1 295 ? 18.464 -9.061 -7.944 1.00 84.62 295 LYS A O 1
ATOM 2335 N N . TYR A 1 296 ? 19.700 -10.471 -9.171 1.00 87.44 296 TYR A N 1
ATOM 2336 C CA . TYR A 1 296 ? 20.937 -9.678 -9.139 1.00 87.44 296 TYR A CA 1
ATOM 2337 C C . TYR A 1 296 ? 21.365 -9.234 -10.537 1.00 87.44 296 TYR A C 1
ATOM 2339 O O . TYR A 1 296 ? 22.555 -9.219 -10.849 1.00 87.44 296 TYR A O 1
ATOM 2347 N N . VAL A 1 297 ? 20.404 -8.947 -11.414 1.00 89.38 297 VAL A N 1
ATOM 2348 C CA . VAL A 1 297 ? 20.712 -8.518 -12.780 1.00 89.38 297 VAL A CA 1
ATOM 2349 C C . VAL A 1 297 ? 21.225 -7.087 -12.762 1.00 89.38 297 VAL A C 1
ATOM 2351 O O . VAL A 1 297 ? 20.563 -6.172 -12.276 1.00 89.38 297 VAL A O 1
ATOM 2354 N N . LEU A 1 298 ? 22.424 -6.904 -13.300 1.00 89.88 298 LEU A N 1
ATOM 2355 C CA . LEU A 1 298 ? 22.991 -5.597 -13.559 1.00 89.88 298 LEU A CA 1
ATOM 2356 C C . LEU A 1 298 ? 22.479 -5.106 -14.910 1.00 89.88 298 LEU A C 1
ATOM 2358 O O . LEU A 1 298 ? 22.582 -5.819 -15.904 1.00 89.88 298 LEU A O 1
ATOM 2362 N N . TYR A 1 299 ? 21.978 -3.878 -14.961 1.00 91.50 299 TYR A N 1
ATOM 2363 C CA . TYR A 1 299 ? 21.468 -3.274 -16.189 1.00 91.50 299 TYR A CA 1
ATOM 2364 C C . TYR A 1 299 ? 22.362 -2.150 -16.689 1.00 91.50 299 TYR A C 1
ATOM 2366 O O . TYR A 1 299 ? 22.967 -1.424 -15.904 1.00 91.50 299 TYR A O 1
ATOM 2374 N N . LYS A 1 300 ? 22.377 -1.940 -18.004 1.00 90.75 300 LYS A N 1
ATOM 2375 C CA . LYS A 1 300 ? 22.849 -0.704 -18.632 1.00 90.75 300 LYS A CA 1
ATOM 2376 C C . LYS A 1 300 ? 21.896 0.449 -18.300 1.00 90.75 300 LYS A C 1
ATOM 2378 O O . LYS A 1 300 ? 20.670 0.312 -18.348 1.00 90.75 300 LYS A O 1
ATOM 2383 N N . CYS A 1 301 ? 22.464 1.620 -18.027 1.00 92.50 301 CYS A N 1
ATOM 2384 C CA . CYS A 1 301 ? 21.715 2.864 -17.921 1.00 92.50 301 CYS A CA 1
ATOM 2385 C C . CYS A 1 301 ? 20.941 3.148 -19.217 1.00 92.50 301 CYS A C 1
ATOM 2387 O O . CYS A 1 301 ? 21.502 3.111 -20.308 1.00 92.50 301 CYS A O 1
ATOM 2389 N N . ARG A 1 302 ? 19.664 3.524 -19.108 1.00 92.06 302 ARG A N 1
ATOM 2390 C CA . ARG A 1 302 ? 18.834 3.858 -20.276 1.00 92.06 302 ARG A CA 1
ATOM 2391 C C . ARG A 1 302 ? 19.419 4.981 -21.145 1.00 92.06 302 ARG A C 1
ATOM 2393 O O . ARG A 1 302 ? 19.176 4.996 -22.344 1.00 92.06 302 ARG A O 1
ATOM 2400 N N . TYR A 1 303 ? 20.186 5.902 -20.557 1.00 91.56 303 TYR A N 1
ATOM 2401 C CA . TYR A 1 303 ? 20.631 7.140 -21.214 1.00 91.56 303 TYR A CA 1
ATOM 2402 C C . TYR A 1 303 ? 22.106 7.164 -21.608 1.00 91.56 303 TYR A C 1
ATOM 2404 O O . TYR A 1 303 ? 22.547 8.155 -22.184 1.00 91.56 303 TYR A O 1
ATOM 2412 N N . CYS A 1 304 ? 22.896 6.145 -21.263 1.00 91.12 304 CYS A N 1
ATOM 2413 C CA . CYS A 1 304 ? 24.315 6.086 -21.620 1.00 91.12 304 CYS A CA 1
ATOM 2414 C C . CYS A 1 304 ? 24.867 4.659 -21.510 1.00 91.12 304 CYS A C 1
ATOM 2416 O O . CYS A 1 304 ? 24.178 3.745 -21.071 1.00 91.12 304 CYS A O 1
ATOM 2418 N N . CYS A 1 305 ? 26.139 4.471 -21.848 1.00 90.06 305 CYS A N 1
ATOM 2419 C CA . CYS A 1 305 ? 26.800 3.163 -21.839 1.00 90.06 305 CYS A CA 1
ATOM 2420 C C . CYS A 1 305 ? 27.470 2.824 -20.492 1.00 90.06 305 CYS A C 1
ATOM 2422 O O . CYS A 1 305 ? 28.499 2.162 -20.471 1.00 90.06 305 CYS A O 1
ATOM 2424 N N . ASN A 1 306 ? 26.912 3.293 -19.369 1.00 89.38 306 ASN A N 1
ATOM 2425 C CA . ASN A 1 306 ? 27.388 2.936 -18.028 1.00 89.38 306 ASN A CA 1
ATOM 2426 C C . ASN A 1 306 ? 26.434 1.933 -17.367 1.00 89.38 306 ASN A C 1
ATOM 2428 O O . ASN A 1 306 ? 25.224 2.011 -17.607 1.00 89.38 306 ASN A O 1
ATOM 2432 N N . PRO A 1 307 ? 26.930 1.065 -16.470 1.00 89.19 307 PRO A N 1
ATOM 2433 C CA . PRO A 1 307 ? 26.080 0.300 -15.572 1.00 89.19 307 PRO A CA 1
ATOM 2434 C C . PRO A 1 307 ? 25.160 1.215 -14.756 1.00 89.19 307 PRO A C 1
ATOM 2436 O O . PRO A 1 307 ? 25.549 2.301 -14.315 1.00 89.19 307 PRO A O 1
ATOM 2439 N N . ALA A 1 308 ? 23.918 0.790 -14.581 1.00 91.69 308 ALA A N 1
ATOM 2440 C CA . ALA A 1 308 ? 22.959 1.466 -13.736 1.00 91.69 308 ALA A CA 1
ATOM 2441 C C . ALA A 1 308 ? 23.262 1.197 -12.262 1.00 91.69 308 ALA A C 1
ATOM 2443 O O . ALA A 1 308 ? 23.604 0.085 -11.869 1.00 91.69 308 ALA A O 1
ATOM 2444 N N . THR A 1 309 ? 23.106 2.237 -11.457 1.00 89.81 309 THR A N 1
ATOM 2445 C CA . THR A 1 309 ? 23.246 2.213 -10.000 1.00 89.81 309 THR A CA 1
ATOM 2446 C C . THR A 1 309 ? 21.904 2.397 -9.301 1.00 89.81 309 THR A C 1
ATOM 2448 O O . THR A 1 309 ? 21.794 2.116 -8.116 1.00 89.81 309 THR A O 1
ATOM 2451 N N . HIS A 1 310 ? 20.883 2.846 -10.035 1.00 87.75 310 HIS A N 1
ATOM 2452 C CA . HIS A 1 310 ? 19.553 3.136 -9.515 1.00 87.75 310 HIS A CA 1
ATOM 2453 C C . HIS A 1 310 ? 18.477 2.610 -10.455 1.00 87.75 310 HIS A C 1
ATOM 2455 O O . HIS A 1 310 ? 18.646 2.620 -11.677 1.00 87.75 310 HIS A O 1
ATOM 2461 N N . LEU A 1 311 ? 17.339 2.252 -9.876 1.00 91.62 311 LEU A N 1
ATOM 2462 C CA . LEU A 1 311 ? 16.070 2.093 -10.572 1.00 91.62 311 LEU A CA 1
ATOM 2463 C C . LEU A 1 311 ? 15.148 3.227 -10.117 1.00 91.62 311 LEU A C 1
ATOM 2465 O O . LEU A 1 311 ? 15.163 3.612 -8.949 1.00 91.62 311 LEU A O 1
ATOM 2469 N N . SER A 1 312 ? 14.359 3.766 -11.035 1.00 91.12 312 SER A N 1
ATOM 2470 C CA . SER A 1 312 ? 13.228 4.631 -10.716 1.00 91.12 312 SER A CA 1
ATOM 2471 C C . SER A 1 312 ? 12.135 4.441 -11.765 1.00 91.12 312 SER A C 1
ATOM 2473 O O . SER A 1 312 ? 12.341 3.799 -12.800 1.00 91.12 312 SER A O 1
ATOM 2475 N N . PHE A 1 313 ? 10.957 4.994 -11.503 1.00 91.06 313 PHE A N 1
ATOM 2476 C CA . PHE A 1 313 ? 9.811 4.974 -12.410 1.00 91.06 313 PHE A CA 1
ATOM 2477 C C . PHE A 1 313 ? 9.390 3.579 -12.898 1.00 91.06 313 PHE A C 1
ATOM 2479 O O . PHE A 1 313 ? 8.840 3.460 -13.993 1.00 91.06 313 PHE A O 1
ATOM 2486 N N . GLY A 1 314 ? 9.675 2.516 -12.146 1.00 92.56 314 GLY A N 1
ATOM 2487 C CA . GLY A 1 314 ? 9.278 1.143 -12.466 1.00 92.56 314 GLY A CA 1
ATOM 2488 C C . GLY A 1 314 ? 10.153 0.444 -13.504 1.00 92.56 314 GLY A C 1
ATOM 2489 O O . GLY A 1 314 ? 10.312 -0.768 -13.432 1.00 92.56 314 GLY A O 1
ATOM 2490 N N . ASN A 1 315 ? 10.750 1.179 -14.447 1.00 90.94 315 ASN A N 1
ATOM 2491 C CA . ASN A 1 315 ? 11.544 0.580 -15.523 1.00 90.94 315 ASN A CA 1
ATOM 2492 C C . ASN A 1 315 ? 12.751 1.422 -15.972 1.00 90.94 315 ASN A C 1
ATOM 2494 O O . ASN A 1 315 ? 13.353 1.108 -16.999 1.00 90.94 315 ASN A O 1
ATOM 2498 N N . ARG A 1 316 ? 13.081 2.532 -15.299 1.00 90.81 316 ARG A N 1
ATOM 2499 C CA . ARG A 1 316 ? 14.161 3.449 -15.701 1.00 90.81 316 ARG A CA 1
ATOM 2500 C C . ARG A 1 316 ? 15.423 3.116 -14.904 1.00 90.81 316 ARG A C 1
ATOM 2502 O O . ARG A 1 316 ? 15.569 3.553 -13.767 1.00 90.81 316 ARG A O 1
ATOM 2509 N N . TYR A 1 317 ? 16.344 2.361 -15.502 1.00 92.25 317 TYR A N 1
ATOM 2510 C CA . TYR A 1 317 ? 17.655 2.101 -14.903 1.00 92.25 317 TYR A CA 1
ATOM 2511 C C . TYR A 1 317 ? 18.626 3.248 -15.219 1.00 92.25 317 TYR A C 1
ATOM 2513 O O . TYR A 1 317 ? 18.824 3.613 -16.384 1.00 92.25 317 TYR A O 1
ATOM 2521 N N . LEU A 1 318 ? 19.244 3.832 -14.192 1.00 90.50 318 LEU A N 1
ATOM 2522 C CA . LEU A 1 318 ? 20.069 5.040 -14.291 1.00 90.50 318 LEU A CA 1
ATOM 2523 C C . LEU A 1 318 ? 21.433 4.853 -13.630 1.00 90.50 318 LEU A C 1
ATOM 2525 O O . LEU A 1 318 ? 21.527 4.275 -12.554 1.00 90.50 318 LEU A O 1
ATOM 2529 N N . CYS A 1 319 ? 22.485 5.409 -14.231 1.00 91.81 319 CYS A N 1
ATOM 2530 C CA . CYS A 1 319 ? 23.767 5.614 -13.556 1.00 91.81 319 CYS A CA 1
ATOM 2531 C C . CYS A 1 319 ? 23.793 6.980 -12.849 1.00 91.81 319 CYS A C 1
ATOM 2533 O O . CYS A 1 319 ? 23.073 7.897 -13.249 1.00 91.81 319 CYS A O 1
ATOM 2535 N N . ASN A 1 320 ? 24.694 7.163 -11.880 1.00 89.94 320 ASN A N 1
ATOM 2536 C CA . ASN A 1 320 ? 24.863 8.427 -11.142 1.00 89.94 320 ASN A CA 1
ATOM 2537 C C . ASN A 1 320 ? 25.078 9.658 -12.048 1.00 89.94 320 ASN A C 1
ATOM 2539 O O . ASN A 1 320 ? 24.639 10.759 -11.726 1.00 89.94 320 ASN A O 1
ATOM 2543 N N . ARG A 1 321 ? 25.753 9.494 -13.195 1.00 90.06 321 ARG A N 1
ATOM 2544 C CA . ARG A 1 321 ? 25.984 10.592 -14.150 1.00 90.06 321 ARG A CA 1
ATOM 2545 C C . ARG A 1 321 ? 24.691 11.043 -14.826 1.00 90.06 321 ARG A C 1
ATOM 2547 O O . ARG A 1 321 ? 24.476 12.241 -14.977 1.00 90.06 321 ARG A O 1
ATOM 2554 N N . CYS A 1 322 ? 23.868 10.100 -15.280 1.00 89.75 322 CYS A N 1
ATOM 2555 C CA . CYS A 1 322 ? 22.609 10.429 -15.951 1.00 89.75 322 CYS A CA 1
ATOM 2556 C C . CYS A 1 322 ? 21.537 10.853 -14.962 1.00 89.75 322 CYS A C 1
ATOM 2558 O O . CYS A 1 322 ? 20.731 11.716 -15.283 1.00 89.75 322 CYS A O 1
ATOM 2560 N N . ASP A 1 323 ? 21.588 10.306 -13.756 1.00 87.00 323 ASP A N 1
ATOM 2561 C CA . ASP A 1 323 ? 20.766 10.748 -12.649 1.00 87.00 323 ASP A CA 1
ATOM 2562 C C . ASP A 1 323 ? 20.934 12.250 -12.354 1.00 87.00 323 ASP A C 1
ATOM 2564 O O . ASP A 1 323 ? 19.966 13.000 -12.364 1.00 87.00 323 ASP A O 1
ATOM 2568 N N . LYS A 1 324 ? 22.175 12.734 -12.220 1.00 87.88 324 LYS A N 1
ATOM 2569 C CA . LYS A 1 324 ? 22.452 14.163 -11.974 1.00 87.88 324 LYS A CA 1
ATOM 2570 C C . LYS A 1 324 ? 21.942 15.112 -13.067 1.00 87.88 324 LYS A C 1
ATOM 2572 O O . LYS A 1 324 ? 21.844 16.305 -12.817 1.00 87.88 324 LYS A O 1
ATOM 2577 N N . ARG A 1 325 ? 21.657 14.608 -14.274 1.00 87.56 325 ARG A N 1
ATOM 2578 C CA . ARG A 1 325 ? 21.090 15.397 -15.385 1.00 87.56 325 ARG A CA 1
ATOM 2579 C C . ARG A 1 325 ? 19.571 15.531 -15.288 1.00 87.56 325 ARG A C 1
ATOM 2581 O O . ARG A 1 325 ? 18.974 16.243 -16.089 1.00 87.56 325 ARG A O 1
ATOM 2588 N N . TRP A 1 326 ? 18.948 14.811 -14.362 1.00 81.88 326 TRP A N 1
ATOM 2589 C CA . TRP A 1 326 ? 17.511 14.797 -14.196 1.00 81.88 326 TRP A CA 1
ATOM 2590 C C . TRP A 1 326 ? 17.065 15.953 -13.296 1.00 81.88 326 TRP A C 1
ATOM 2592 O O . TRP A 1 326 ? 16.877 15.793 -12.094 1.00 81.88 326 TRP A O 1
ATOM 2602 N N . GLU A 1 327 ? 16.910 17.138 -13.889 1.00 75.81 327 GLU A N 1
ATOM 2603 C CA . GLU A 1 327 ? 16.461 18.342 -13.176 1.00 75.81 327 GLU A CA 1
ATOM 2604 C C . GLU A 1 327 ? 14.926 18.428 -13.127 1.00 75.81 327 GLU A C 1
ATOM 2606 O O . GLU A 1 327 ? 14.307 18.238 -12.080 1.00 75.81 327 GLU A O 1
ATOM 2611 N N . THR A 1 328 ? 14.296 18.694 -14.275 1.00 72.69 328 THR A N 1
ATOM 2612 C CA . THR A 1 328 ? 12.836 18.868 -14.405 1.00 72.69 328 THR A CA 1
ATOM 2613 C C . THR A 1 328 ? 12.210 17.970 -15.468 1.00 72.69 328 THR A C 1
ATOM 2615 O O . THR A 1 328 ? 11.014 17.697 -15.404 1.00 72.69 328 THR A O 1
ATOM 2618 N N . THR A 1 329 ? 13.000 17.490 -16.431 1.00 78.94 329 THR A N 1
ATOM 2619 C CA . THR A 1 329 ? 12.546 16.683 -17.573 1.00 78.94 329 THR A CA 1
ATOM 2620 C C . THR A 1 329 ? 13.440 15.463 -17.770 1.00 78.94 329 THR A C 1
ATOM 2622 O O . THR A 1 329 ? 14.573 15.424 -17.285 1.00 78.94 329 THR A O 1
ATOM 2625 N N . GLU A 1 330 ? 12.914 14.445 -18.457 1.00 85.12 330 GLU A N 1
ATOM 2626 C CA . GLU A 1 330 ? 13.674 13.239 -18.788 1.00 85.12 330 GLU A CA 1
ATOM 2627 C C . GLU A 1 330 ? 14.899 13.599 -19.655 1.00 85.12 330 GLU A C 1
ATOM 2629 O O . GLU A 1 330 ? 14.748 14.258 -20.688 1.00 85.12 330 GLU A O 1
ATOM 2634 N N . PRO A 1 331 ? 16.123 13.203 -19.255 1.00 86.56 331 PRO A N 1
ATOM 2635 C CA . PRO A 1 331 ? 17.333 13.578 -19.966 1.00 86.56 331 PRO A CA 1
ATOM 2636 C C . PRO A 1 331 ? 17.419 12.886 -21.330 1.00 86.56 331 PRO A C 1
ATOM 2638 O O . PRO A 1 331 ? 17.115 11.704 -21.477 1.00 86.56 331 PRO A O 1
ATOM 2641 N N . GLY A 1 332 ? 17.939 13.603 -22.327 1.00 88.44 332 GLY A N 1
ATOM 2642 C CA . GLY A 1 332 ? 18.240 13.023 -23.637 1.00 88.44 332 GLY A CA 1
ATOM 2643 C C . GLY A 1 332 ? 19.341 11.952 -23.590 1.00 88.44 332 GLY A C 1
ATOM 2644 O O . GLY A 1 332 ? 20.226 11.977 -22.718 1.00 88.44 332 GLY A O 1
ATOM 2645 N N . LEU A 1 333 ? 19.310 11.036 -24.563 1.00 90.75 333 LEU A N 1
ATOM 2646 C CA . LEU A 1 333 ? 20.300 9.969 -24.736 1.00 90.75 333 LEU A CA 1
ATOM 2647 C C . LEU A 1 333 ? 21.708 10.537 -24.980 1.00 90.75 333 LEU A C 1
ATOM 2649 O O . LEU A 1 333 ? 21.884 11.489 -25.737 1.00 90.75 333 LEU A O 1
ATOM 2653 N N . ILE A 1 334 ? 22.718 9.922 -24.364 1.00 90.19 334 ILE A N 1
ATOM 2654 C CA . ILE A 1 334 ? 24.128 10.105 -24.718 1.00 90.19 334 ILE A CA 1
ATOM 2655 C C . ILE A 1 334 ? 24.473 9.020 -25.745 1.00 90.19 334 ILE A C 1
ATOM 2657 O O . ILE A 1 334 ? 24.397 7.837 -25.393 1.00 90.19 334 ILE A O 1
ATOM 2661 N N . PRO A 1 335 ? 24.847 9.384 -26.986 1.00 88.31 335 PRO A N 1
ATOM 2662 C CA . PRO A 1 335 ? 25.202 8.412 -28.011 1.00 88.31 335 PRO A CA 1
ATOM 2663 C C . PRO A 1 335 ? 26.340 7.491 -27.566 1.00 88.31 335 PRO A C 1
ATOM 2665 O O . PRO A 1 335 ? 27.262 7.908 -26.863 1.00 88.31 335 PRO A O 1
ATOM 2668 N N . CYS A 1 336 ? 26.271 6.230 -27.991 1.00 87.12 336 CYS A N 1
ATOM 2669 C CA . CYS A 1 336 ? 27.377 5.298 -27.817 1.00 87.12 336 CYS A CA 1
ATOM 2670 C C . CYS A 1 336 ? 28.581 5.783 -28.645 1.00 87.12 336 CYS A C 1
ATOM 2672 O O . CYS A 1 336 ? 28.388 6.097 -29.821 1.00 87.12 336 CYS A O 1
ATOM 2674 N N . PRO A 1 337 ? 29.804 5.819 -28.083 1.00 85.75 337 PRO A N 1
ATOM 2675 C CA . PRO A 1 337 ? 31.002 6.203 -28.836 1.00 85.75 337 PRO A CA 1
ATOM 2676 C C . PRO A 1 337 ? 31.419 5.139 -29.875 1.00 85.75 337 PRO A C 1
ATOM 2678 O O . PRO A 1 337 ? 32.286 5.381 -30.705 1.00 85.75 337 PRO A O 1
ATOM 2681 N N . GLY A 1 338 ? 30.767 3.972 -29.869 1.00 84.44 338 GLY A N 1
ATOM 2682 C CA . GLY A 1 338 ? 30.998 2.870 -30.800 1.00 84.44 338 GLY A CA 1
ATOM 2683 C C . GLY A 1 338 ? 31.803 1.724 -30.175 1.00 84.44 338 GLY A C 1
ATOM 2684 O O . GLY A 1 338 ? 32.376 1.890 -29.101 1.00 84.44 338 GLY A O 1
ATOM 2685 N N . PRO A 1 339 ? 31.862 0.545 -30.820 1.00 78.19 339 PRO A N 1
ATOM 2686 C CA . PRO A 1 339 ? 32.426 -0.677 -30.230 1.00 78.19 339 PRO A CA 1
ATOM 2687 C C . PRO A 1 339 ? 33.880 -0.565 -29.745 1.00 78.19 339 PRO A C 1
ATOM 2689 O O . PRO A 1 339 ? 34.252 -1.245 -28.797 1.00 78.19 339 PRO A O 1
ATOM 2692 N N . GLY A 1 340 ? 34.695 0.297 -30.366 1.00 78.25 340 GLY A N 1
ATOM 2693 C CA . GLY A 1 340 ? 36.103 0.491 -29.991 1.00 78.25 340 GLY A CA 1
ATOM 2694 C C . GLY A 1 340 ? 36.332 1.374 -28.759 1.00 78.25 340 GLY A C 1
ATOM 2695 O O . GLY A 1 340 ? 37.392 1.295 -28.148 1.00 78.25 340 GLY A O 1
ATOM 2696 N N . GLU A 1 341 ? 35.348 2.193 -28.380 1.00 82.75 341 GLU A N 1
ATOM 2697 C CA . GLU A 1 341 ? 35.448 3.157 -27.270 1.00 82.75 341 GLU A CA 1
ATOM 2698 C C . GLU A 1 341 ? 34.340 2.969 -26.220 1.00 82.75 341 GLU A C 1
ATOM 2700 O O . GLU A 1 341 ? 34.332 3.625 -25.176 1.00 82.75 341 GLU A O 1
ATOM 2705 N N . CYS A 1 342 ? 33.375 2.083 -26.483 1.00 84.94 342 CYS A N 1
ATOM 2706 C CA . CYS A 1 342 ? 32.267 1.828 -25.582 1.00 84.94 342 CYS A CA 1
ATOM 2707 C C . CYS A 1 342 ? 32.776 1.152 -24.302 1.00 84.94 342 CYS A C 1
ATOM 2709 O O . CYS A 1 342 ? 33.403 0.093 -24.386 1.00 84.94 342 CYS A O 1
ATOM 2711 N N . PRO A 1 343 ? 32.433 1.672 -23.110 1.00 81.38 343 PRO A N 1
ATOM 2712 C CA . PRO A 1 343 ? 32.813 1.040 -21.850 1.00 81.38 343 PRO A CA 1
ATOM 2713 C C . PRO A 1 343 ? 32.283 -0.386 -21.663 1.00 81.38 343 PRO A C 1
ATOM 2715 O O . PRO A 1 343 ? 32.809 -1.122 -20.835 1.00 81.38 343 PRO A O 1
ATOM 2718 N N . LEU A 1 344 ? 31.239 -0.762 -22.408 1.00 80.19 344 LEU A N 1
ATOM 2719 C CA . LEU A 1 344 ? 30.638 -2.095 -22.376 1.00 80.19 344 LEU A CA 1
ATOM 2720 C C . LEU A 1 344 ? 31.237 -3.046 -23.422 1.00 80.19 344 LEU A C 1
ATOM 2722 O O . LEU A 1 344 ? 30.916 -4.223 -23.378 1.00 80.19 344 LEU A O 1
ATOM 2726 N N . GLN A 1 345 ? 32.066 -2.546 -24.352 1.00 72.12 345 GLN A N 1
ATOM 2727 C CA . GLN A 1 345 ? 32.811 -3.296 -25.386 1.00 72.12 345 GLN A CA 1
ATOM 2728 C C . GLN A 1 345 ? 31.999 -4.262 -26.277 1.00 72.12 345 GLN A C 1
ATOM 2730 O O . GLN A 1 345 ? 32.561 -4.953 -27.123 1.00 72.12 345 GLN A O 1
ATOM 2735 N N . GLU A 1 346 ? 30.674 -4.269 -26.154 1.00 68.81 346 GLU A N 1
ATOM 2736 C CA . GLU A 1 346 ? 29.754 -5.093 -26.931 1.00 68.81 346 GLU A CA 1
ATOM 2737 C C . GLU A 1 346 ? 28.802 -4.224 -27.759 1.00 68.81 346 GLU A C 1
ATOM 2739 O O . GLU A 1 346 ? 28.519 -3.065 -27.436 1.00 68.81 346 GLU A O 1
ATOM 2744 N N . SER A 1 347 ? 28.288 -4.790 -28.854 1.00 75.94 347 SER A N 1
ATOM 2745 C CA . SER A 1 347 ? 27.254 -4.132 -29.656 1.00 75.94 347 SER A CA 1
ATOM 2746 C C . SER A 1 347 ? 25.916 -4.199 -28.926 1.00 75.94 347 SER A C 1
ATOM 2748 O O . SER A 1 347 ? 25.405 -5.282 -28.659 1.00 75.94 347 SER A O 1
ATOM 2750 N N . HIS A 1 348 ? 25.332 -3.040 -28.630 1.00 77.06 348 HIS A N 1
ATOM 2751 C CA . HIS A 1 348 ? 24.068 -2.932 -27.907 1.00 77.06 348 HIS A CA 1
ATOM 2752 C C . HIS A 1 348 ? 23.185 -1.821 -28.491 1.00 77.06 348 HIS A C 1
ATOM 2754 O O . HIS A 1 348 ? 23.685 -0.892 -29.132 1.00 77.06 348 HIS A O 1
ATOM 2760 N N . SER A 1 349 ? 21.873 -1.871 -28.235 1.00 74.25 349 SER A N 1
ATOM 2761 C CA . SER A 1 349 ? 20.971 -0.779 -28.619 1.00 74.25 349 SER A CA 1
ATOM 2762 C C . SER A 1 349 ? 21.343 0.520 -27.894 1.00 74.25 349 SER A C 1
ATOM 2764 O O . SER A 1 349 ? 21.823 0.528 -26.747 1.00 74.25 349 SER A O 1
ATOM 2766 N N . ALA A 1 350 ? 21.168 1.646 -28.587 1.00 66.75 350 ALA A N 1
ATOM 2767 C CA . ALA A 1 350 ? 21.429 2.964 -28.018 1.00 66.75 350 ALA A CA 1
ATOM 2768 C C . ALA A 1 350 ? 20.364 3.331 -26.971 1.00 66.75 350 ALA A C 1
ATOM 2770 O O . ALA A 1 350 ? 20.691 3.909 -25.934 1.00 66.75 350 ALA A O 1
ATOM 2771 N N . ASP A 1 351 ? 19.119 2.930 -27.218 1.00 68.25 351 ASP A N 1
ATOM 2772 C CA . ASP A 1 351 ? 17.956 3.134 -26.370 1.00 68.25 351 ASP A CA 1
ATOM 2773 C C . ASP A 1 351 ? 17.673 1.928 -25.465 1.00 68.25 351 ASP A C 1
ATOM 2775 O O . ASP A 1 351 ? 18.015 0.781 -25.760 1.00 68.25 351 ASP A O 1
ATOM 2779 N N . GLY A 1 352 ? 17.044 2.210 -24.326 1.00 79.50 352 GLY A N 1
ATOM 2780 C CA . GLY A 1 352 ? 16.620 1.184 -23.383 1.00 79.50 352 GLY A CA 1
ATOM 2781 C C . GLY A 1 352 ? 17.706 0.713 -22.414 1.00 79.50 352 GLY A C 1
ATOM 2782 O O . GLY A 1 352 ? 18.896 1.037 -22.509 1.00 79.50 352 GLY A O 1
ATOM 2783 N N . SER A 1 353 ? 17.237 -0.031 -21.419 1.00 86.00 353 SER A N 1
ATOM 2784 C CA . SER A 1 353 ? 18.069 -0.708 -20.431 1.00 86.00 353 SER A CA 1
ATOM 2785 C C . SER A 1 353 ? 18.202 -2.157 -20.858 1.00 86.00 353 SER A C 1
ATOM 2787 O O . SER A 1 353 ? 17.203 -2.784 -21.188 1.00 86.00 353 SER A O 1
ATOM 2789 N N . ILE A 1 354 ? 19.430 -2.661 -20.876 1.00 87.38 354 ILE A N 1
ATOM 2790 C CA . ILE A 1 354 ? 19.742 -4.027 -21.300 1.00 87.38 354 ILE A CA 1
ATOM 2791 C C . ILE A 1 354 ? 20.446 -4.716 -20.141 1.00 87.38 354 ILE A C 1
ATOM 2793 O O . ILE A 1 354 ? 21.277 -4.091 -19.474 1.00 87.38 354 ILE A O 1
ATOM 2797 N N . ALA A 1 355 ? 20.109 -5.977 -19.895 1.00 89.38 355 ALA A N 1
ATOM 2798 C CA . ALA A 1 355 ? 20.793 -6.795 -18.911 1.00 89.38 355 ALA A CA 1
ATOM 2799 C C . ALA A 1 355 ? 22.255 -7.030 -19.332 1.00 89.38 355 ALA A C 1
ATOM 2801 O O . ALA A 1 355 ? 22.532 -7.526 -20.418 1.00 89.38 355 ALA A O 1
ATOM 2802 N N . LEU A 1 356 ? 23.188 -6.668 -18.454 1.00 88.19 356 LEU A N 1
ATOM 2803 C CA . LEU A 1 356 ? 24.631 -6.879 -18.612 1.00 88.19 356 LEU A CA 1
ATOM 2804 C C . LEU A 1 356 ? 25.089 -8.212 -18.007 1.00 88.19 356 LEU A C 1
ATOM 2806 O O . LEU A 1 356 ? 26.191 -8.676 -18.280 1.00 88.19 356 LEU A O 1
ATOM 2810 N N . GLY A 1 357 ? 24.269 -8.814 -17.144 1.00 87.25 357 GLY A N 1
ATOM 2811 C CA . GLY A 1 357 ? 24.554 -10.096 -16.507 1.00 87.25 357 GLY A CA 1
ATOM 2812 C C . GLY A 1 357 ? 24.192 -10.129 -15.026 1.00 87.25 357 GLY A C 1
ATOM 2813 O O . GLY A 1 357 ? 23.607 -9.194 -14.482 1.00 87.25 357 GLY A O 1
ATOM 2814 N N . CYS A 1 358 ? 24.550 -11.221 -14.352 1.00 89.12 358 CYS A N 1
ATOM 2815 C CA . CYS A 1 358 ? 24.312 -11.395 -12.921 1.00 89.12 358 CYS A CA 1
ATOM 2816 C C . CYS A 1 358 ? 25.477 -10.834 -12.103 1.00 89.12 358 CYS A C 1
ATOM 2818 O O . CYS A 1 358 ? 26.560 -11.409 -12.117 1.00 89.12 358 CYS A O 1
ATOM 2820 N N . MET A 1 359 ? 25.232 -9.796 -11.304 1.00 87.06 359 MET A N 1
ATOM 2821 C CA . MET A 1 359 ? 26.222 -9.132 -10.447 1.00 87.06 359 MET A CA 1
ATOM 2822 C C . MET A 1 359 ? 26.965 -10.098 -9.509 1.00 87.06 359 MET A C 1
ATOM 2824 O O . MET A 1 359 ? 28.141 -9.901 -9.232 1.00 87.06 359 MET A O 1
ATOM 2828 N N . MET A 1 360 ? 26.304 -11.170 -9.060 1.00 87.44 360 MET A N 1
ATOM 2829 C CA . MET A 1 360 ? 26.914 -12.192 -8.196 1.00 87.44 360 MET A CA 1
ATOM 2830 C C . MET A 1 360 ? 27.796 -13.203 -8.947 1.00 87.44 360 MET A C 1
ATOM 2832 O O . MET A 1 360 ? 28.531 -13.957 -8.319 1.00 87.44 360 MET A O 1
ATOM 2836 N N . CYS A 1 361 ? 27.694 -13.270 -10.277 1.00 84.75 361 CYS A N 1
ATOM 2837 C CA . CYS A 1 361 ? 28.429 -14.228 -11.112 1.00 84.75 361 CYS A CA 1
ATOM 2838 C C . CYS A 1 361 ? 29.472 -13.552 -12.006 1.00 84.75 361 CYS A C 1
ATOM 2840 O O . CYS A 1 361 ? 30.459 -14.185 -12.378 1.00 84.75 361 CYS A O 1
ATOM 2842 N N . THR A 1 362 ? 29.256 -12.290 -12.373 1.00 71.44 362 THR A N 1
ATOM 2843 C CA . THR A 1 362 ? 30.181 -11.539 -13.213 1.00 71.44 362 THR A CA 1
ATOM 2844 C C . THR A 1 362 ? 31.476 -11.282 -12.449 1.00 71.44 362 THR A C 1
ATOM 2846 O O . THR A 1 362 ? 31.481 -10.692 -11.371 1.00 71.44 362 THR A O 1
ATOM 2849 N N . SER A 1 363 ? 32.603 -11.695 -13.028 1.00 58.72 363 SER A N 1
ATOM 2850 C CA . SER A 1 363 ? 33.916 -11.278 -12.542 1.00 58.72 363 SER A CA 1
ATOM 2851 C C . SER A 1 363 ? 34.131 -9.811 -12.916 1.00 58.72 363 SER A C 1
ATOM 2853 O O . SER A 1 363 ? 34.288 -9.489 -14.093 1.00 58.72 363 SER A O 1
ATOM 2855 N N . PHE A 1 364 ? 34.171 -8.917 -11.925 1.00 55.09 364 PHE A N 1
ATOM 2856 C CA . PHE A 1 364 ? 34.389 -7.471 -12.114 1.00 55.09 364 PHE A CA 1
ATOM 2857 C C . PHE A 1 364 ? 35.729 -7.106 -12.785 1.00 55.09 364 PHE A C 1
ATOM 2859 O O . PHE A 1 364 ? 35.969 -5.942 -13.074 1.00 55.09 364 PHE A O 1
ATOM 2866 N N . ASN A 1 365 ? 36.586 -8.080 -13.099 1.00 44.97 365 ASN A N 1
ATOM 2867 C CA . ASN A 1 365 ? 37.786 -7.867 -13.911 1.00 44.97 365 ASN A CA 1
ATOM 2868 C C . ASN A 1 365 ? 37.477 -7.476 -15.372 1.00 44.97 365 ASN A C 1
ATOM 2870 O O . ASN A 1 365 ? 38.357 -6.937 -16.034 1.00 44.97 365 ASN A O 1
ATOM 2874 N N . ALA A 1 366 ? 36.258 -7.728 -15.873 1.00 45.84 366 ALA A N 1
ATOM 2875 C CA . ALA A 1 366 ? 35.842 -7.364 -17.235 1.00 45.84 366 ALA A CA 1
ATOM 2876 C C . ALA A 1 366 ? 35.082 -6.024 -17.325 1.00 45.84 366 ALA A C 1
ATOM 2878 O O . ALA A 1 366 ? 34.996 -5.437 -18.398 1.00 45.84 366 ALA A O 1
ATOM 2879 N N . VAL A 1 367 ? 34.548 -5.515 -16.210 1.00 51.25 367 VAL A N 1
ATOM 2880 C CA . VAL A 1 367 ? 33.821 -4.239 -16.157 1.00 51.25 367 VAL A CA 1
ATOM 2881 C C . VAL A 1 367 ? 34.643 -3.300 -15.294 1.00 51.25 367 VAL A C 1
ATOM 2883 O O . VAL A 1 367 ? 34.653 -3.449 -14.075 1.00 51.25 367 VAL A O 1
ATOM 2886 N N . TYR A 1 368 ? 35.371 -2.375 -15.923 1.00 52.75 368 TYR A N 1
ATOM 2887 C CA . TYR A 1 368 ? 36.280 -1.463 -15.229 1.00 52.75 368 TYR A CA 1
ATOM 2888 C C . TYR A 1 368 ? 35.631 -0.893 -13.960 1.00 52.75 368 TYR A C 1
ATOM 2890 O O . TYR A 1 368 ? 34.570 -0.272 -14.009 1.00 52.75 368 TYR A O 1
ATOM 2898 N N . THR A 1 369 ? 36.288 -1.081 -12.815 1.00 45.56 369 THR A N 1
ATOM 2899 C CA . THR A 1 369 ? 35.866 -0.558 -11.504 1.00 45.56 369 THR A CA 1
ATOM 2900 C C . THR A 1 369 ? 35.631 0.959 -11.519 1.00 45.56 369 THR A C 1
ATOM 2902 O O . THR A 1 369 ? 34.798 1.457 -10.762 1.00 45.56 369 THR A O 1
ATOM 2905 N N . SER A 1 370 ? 36.268 1.683 -12.446 1.00 46.81 370 SER A N 1
ATOM 2906 C CA . SER A 1 370 ? 36.039 3.109 -12.720 1.00 46.81 370 SER A CA 1
ATOM 2907 C C . SER A 1 370 ? 34.637 3.451 -13.255 1.00 46.81 370 SER A C 1
ATOM 2909 O O . SER A 1 370 ? 34.258 4.620 -13.269 1.00 46.81 370 SER A O 1
ATOM 2911 N N . LEU A 1 371 ? 33.843 2.463 -13.683 1.00 49.12 371 LEU A N 1
ATOM 2912 C CA . LEU A 1 371 ? 32.454 2.661 -14.119 1.00 49.12 371 LEU A CA 1
ATOM 2913 C C . LEU A 1 371 ? 31.459 2.703 -12.956 1.00 49.12 371 LEU A C 1
ATOM 2915 O O . LEU A 1 371 ? 30.388 3.296 -13.095 1.00 49.12 371 LEU A O 1
ATOM 2919 N N . PHE A 1 372 ? 31.807 2.102 -11.818 1.00 49.50 372 PHE A N 1
ATOM 2920 C CA . PHE A 1 372 ? 30.969 2.075 -10.615 1.00 49.50 372 PHE A CA 1
ATOM 2921 C C . PHE A 1 372 ? 31.366 3.148 -9.601 1.00 49.50 372 PHE A C 1
ATOM 2923 O O . PHE A 1 372 ? 30.519 3.634 -8.851 1.00 49.50 372 PHE A O 1
ATOM 2930 N N . PHE A 1 373 ? 32.633 3.557 -9.619 1.00 38.94 373 PHE A N 1
ATOM 2931 C CA . PHE A 1 373 ? 33.185 4.566 -8.730 1.00 38.94 373 PHE A CA 1
ATOM 2932 C C . PHE A 1 373 ? 33.801 5.680 -9.580 1.00 38.94 373 PHE A C 1
ATOM 2934 O O . PHE A 1 373 ? 34.788 5.466 -10.280 1.00 38.94 373 PHE A O 1
ATOM 2941 N N . SER A 1 374 ? 33.195 6.871 -9.555 1.00 30.28 374 SER A N 1
ATOM 2942 C CA . SER A 1 374 ? 33.926 8.079 -9.961 1.00 30.28 374 SER A CA 1
ATOM 2943 C C . SER A 1 374 ? 35.064 8.329 -8.960 1.00 30.28 374 SER A C 1
ATOM 2945 O O . SER A 1 374 ? 34.895 7.948 -7.799 1.00 30.28 374 SER A O 1
ATOM 2947 N N . PRO A 1 375 ? 36.194 8.922 -9.386 1.00 38.50 375 PRO A N 1
ATOM 2948 C CA . PRO A 1 375 ? 37.255 9.332 -8.468 1.00 38.50 375 PRO A CA 1
ATOM 2949 C C . PRO A 1 375 ? 36.762 10.307 -7.395 1.00 38.50 375 PRO A C 1
ATOM 2951 O O . PRO A 1 375 ? 35.780 11.047 -7.664 1.00 38.50 375 PRO A O 1
#

InterPro domains:
  IPR001841 Zinc finger, RING-type [PF17123] (149-175)
  IPR001841 Zinc finger, RING-type [PS50089] (149-200)
  IPR001841 Zinc finger, RING-type [SM00184] (149-202)
  IPR013083 Zinc finger, RING/FYVE/PHD-type [G3DSA:3.30.40.10] (140-202)

Secondary structure (DSSP, 8-state):
-EEEETTTTEEEE---SS-EEEEEE-SSEEEEEETTTEEEEEETTTEEEE---S-S--EEEEEETTEEEEEETTTEEEEE-TT--EEE---SS---S-EEEETTTEEEEEETTTEEEEEETTEEEEE-----SS-------SS---SB-TTT--B--TT-EEE-TTS-EEEHHHHHHHHTTTTHHHHHTPPP--GGGB-TTTT-PBP--TT-TTHHHHHHHHHHHHHHHHHHHTTSTT--GGGEEEEE-TTT--EEEEEEPP--TTT--PPP--GGG---GGG--S--BTTTBTTTEEEB-TTSSSB--EEETTTEEE-HHHHTT-SSSPPPPPPP--TTT-TT-S---SSS--EEEETTTS-TTSS-GGGT---

Sequence (375 aa):
MYVFDPLAEEFETWALQRQVSDVEVADQGFVFVAGKEELYAYHFNQCLCRVNVTGKDFQILGRHGRYVAVLVNSNQIVCVNENGEVWKNIFSCAIKTPFITADAGALLTIEEGGTLRLYAQDTAVTGRKFQGKMPKLLGVPLAQPEDLCSICLCDFEDGNGITLDCGHRFHRDCVVEFSSRADDFRARGEHVVFTYAVCPGGCGMQIRHAAVPLSEYMRVLRREIDGDAEVRLREMKYKTVEDLLYYICCRCGKPFYGGERRCFRSNNAEPAKKPSELICSDCNDDFLCPNHKHKYVLYKCRYCCNPATHLSFGNRYLCNRCDKRWETTEPGLIPCPGPGECPLQESHSADGSIALGCMMCTSFNAVYTSLFFSP

Organism: NCBI:txid429131